Protein AF-A0A8J5SEK3-F1 (afdb_monomer_lite)

InterPro domains:
  IPR001480 Bulb-type lectin domain [PF01453] (6-82)
  IPR001480 Bulb-type lectin domain [PS50927] (1-49)

Structure (mmCIF, N/CA/C/O backbone):
data_AF-A0A8J5SEK3-F1
#
_entry.id   AF-A0A8J5SEK3-F1
#
loop_
_atom_site.group_PDB
_atom_site.id
_atom_site.type_symbol
_atom_site.label_atom_id
_atom_site.label_alt_id
_atom_site.label_comp_id
_atom_site.label_asym_id
_atom_site.label_entity_id
_atom_site.label_seq_id
_atom_site.pdbx_PDB_ins_code
_atom_site.Cartn_x
_atom_site.Cartn_y
_atom_site.Cartn_z
_atom_site.occupancy
_atom_site.B_iso_or_equiv
_atom_site.auth_seq_id
_atom_site.auth_comp_id
_atom_site.auth_asym_id
_atom_site.auth_atom_id
_atom_site.pdbx_PDB_model_num
ATOM 1 N N . MET A 1 1 ? -46.219 -15.542 13.791 1.00 38.94 1 MET A N 1
ATOM 2 C CA . MET A 1 1 ? -44.919 -16.245 13.827 1.00 38.94 1 MET A CA 1
ATOM 3 C C . MET A 1 1 ? -43.850 -15.247 13.409 1.00 38.94 1 MET A C 1
ATOM 5 O O . MET A 1 1 ? -43.937 -14.708 12.313 1.00 38.94 1 MET A O 1
ATOM 9 N N . LYS A 1 2 ? -42.958 -14.884 14.336 1.00 40.50 2 LYS A N 1
ATOM 10 C CA . LYS A 1 2 ? -41.917 -13.858 14.173 1.00 40.50 2 LYS A CA 1
ATOM 11 C C . LYS A 1 2 ? -40.733 -14.510 13.451 1.00 40.50 2 LYS A C 1
ATOM 13 O O . LYS A 1 2 ? -40.220 -15.512 13.932 1.00 40.50 2 LYS A O 1
ATOM 18 N N . GLY A 1 3 ? -40.371 -14.008 12.275 1.00 46.31 3 GLY A N 1
ATOM 19 C CA . GLY A 1 3 ? -39.213 -14.496 11.532 1.00 46.31 3 GLY A CA 1
ATOM 20 C C . GLY A 1 3 ? -37.941 -13.856 12.068 1.00 46.31 3 GLY A C 1
ATOM 21 O O . GLY A 1 3 ? -37.606 -12.745 11.659 1.00 46.31 3 GLY A O 1
ATOM 22 N N . ASP A 1 4 ? -37.241 -14.545 12.962 1.00 54.59 4 ASP A N 1
ATOM 23 C CA . ASP A 1 4 ? -35.883 -14.170 13.347 1.00 54.59 4 ASP A CA 1
ATOM 24 C C . ASP A 1 4 ? -34.955 -14.448 12.159 1.00 54.59 4 ASP A C 1
ATOM 26 O O . ASP A 1 4 ? -34.567 -15.580 11.867 1.00 54.59 4 ASP A O 1
ATOM 30 N N . ARG A 1 5 ? -34.637 -13.391 11.408 1.00 63.94 5 ARG A N 1
ATOM 31 C CA . ARG A 1 5 ? -33.579 -13.429 10.397 1.00 63.94 5 ARG A CA 1
ATOM 32 C C . ARG A 1 5 ? -32.247 -13.594 11.128 1.00 63.94 5 ARG A C 1
ATOM 34 O O . ARG A 1 5 ? -31.804 -12.669 11.805 1.00 63.94 5 ARG A O 1
ATOM 41 N N . TYR A 1 6 ? -31.598 -14.744 10.972 1.00 67.00 6 TYR A N 1
ATOM 42 C CA . TYR A 1 6 ? -30.226 -14.948 11.432 1.00 67.00 6 TYR A CA 1
ATOM 43 C C . TYR A 1 6 ? -29.312 -13.861 10.844 1.00 67.00 6 TYR A C 1
ATOM 45 O O . TYR A 1 6 ? -29.158 -13.754 9.625 1.00 67.00 6 TYR A O 1
ATOM 53 N N . LYS A 1 7 ? -28.709 -13.038 11.709 1.00 80.00 7 LYS A N 1
ATOM 54 C CA . LYS A 1 7 ? -27.647 -12.103 11.321 1.00 80.00 7 LYS A CA 1
ATOM 55 C C . LYS A 1 7 ? -26.404 -12.928 10.976 1.00 80.00 7 LYS A C 1
ATOM 57 O O . LYS A 1 7 ? -25.709 -13.406 11.865 1.00 80.00 7 LYS A O 1
ATOM 62 N N . LYS A 1 8 ? -26.152 -13.141 9.684 1.00 92.50 8 LYS A N 1
ATOM 63 C CA . LYS A 1 8 ? -24.950 -13.827 9.195 1.00 92.50 8 LYS A CA 1
ATOM 64 C C . LYS A 1 8 ? -23.779 -12.843 9.183 1.00 92.50 8 LYS A C 1
ATOM 66 O O . LYS A 1 8 ? -23.819 -11.868 8.437 1.00 92.50 8 LYS A O 1
ATOM 71 N N . LEU A 1 9 ? -22.745 -13.108 9.982 1.00 90.69 9 LEU A N 1
ATOM 72 C CA . LEU A 1 9 ? -21.474 -12.386 9.903 1.00 90.69 9 LEU A CA 1
ATOM 73 C C . LEU A 1 9 ? -20.810 -12.688 8.552 1.00 90.69 9 LEU A C 1
ATOM 75 O O . LEU A 1 9 ? -20.626 -13.854 8.202 1.00 90.69 9 LEU A O 1
ATOM 79 N N . ILE A 1 10 ? -20.491 -11.645 7.785 1.00 93.44 10 ILE A N 1
ATOM 80 C CA . ILE A 1 10 ? -19.865 -11.765 6.456 1.00 93.44 10 ILE A CA 1
ATOM 81 C C . ILE A 1 10 ? -18.406 -11.302 6.439 1.00 93.44 10 ILE A C 1
ATOM 83 O O . ILE A 1 10 ? -17.643 -11.753 5.592 1.00 93.44 10 ILE A O 1
ATOM 87 N N . TRP A 1 11 ? -18.025 -10.425 7.368 1.00 93.50 11 TRP A N 1
ATOM 88 C CA . TRP A 1 11 ? -16.668 -9.918 7.540 1.00 93.50 11 TRP A CA 1
ATOM 89 C C . TRP A 1 11 ? -16.524 -9.289 8.931 1.00 93.50 11 TRP A C 1
ATOM 91 O O . TRP A 1 11 ? -17.483 -8.710 9.446 1.00 93.50 11 TRP A O 1
ATOM 101 N N . SER A 1 12 ? -15.330 -9.386 9.510 1.00 90.94 12 SER A N 1
ATOM 102 C CA . SER A 1 12 ? -14.908 -8.673 10.718 1.00 90.94 12 SER A CA 1
ATOM 103 C C . SER A 1 12 ? -13.408 -8.392 10.639 1.00 90.94 12 SER A C 1
ATOM 105 O O . SER A 1 12 ? -12.659 -9.194 10.077 1.00 90.94 12 SER A O 1
ATOM 107 N N . SER A 1 13 ? -12.958 -7.290 11.233 1.00 89.38 13 SER A N 1
ATOM 108 C CA . SER A 1 13 ? -11.536 -7.047 11.475 1.00 89.38 13 SER A CA 1
ATOM 109 C C . SER A 1 13 ? -11.017 -7.985 12.562 1.00 89.38 13 SER A C 1
ATOM 111 O O . SER A 1 13 ? -11.736 -8.288 13.515 1.00 89.38 13 SER A O 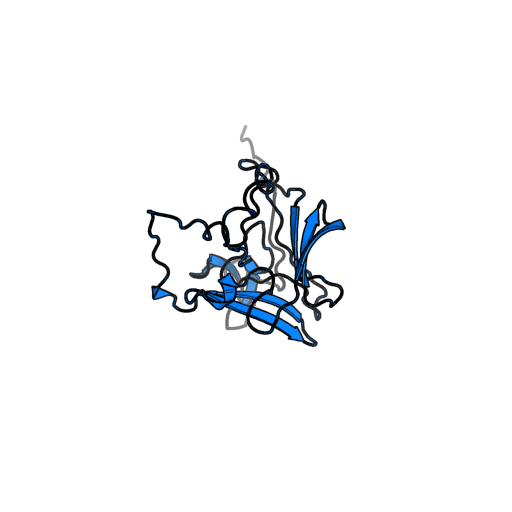1
ATOM 113 N N . ASN A 1 14 ? -9.762 -8.415 12.449 1.00 86.00 14 ASN A N 1
ATOM 114 C CA . ASN A 1 14 ? -9.081 -9.084 13.550 1.00 86.00 14 ASN A CA 1
ATOM 115 C C . ASN A 1 14 ? -8.332 -8.030 14.370 1.00 86.00 14 ASN A C 1
ATOM 117 O O . ASN A 1 14 ? -7.372 -7.437 13.876 1.00 86.00 14 ASN A O 1
ATOM 121 N N . SER A 1 15 ? -8.799 -7.761 15.587 1.00 81.94 15 SER A N 1
ATOM 122 C CA . SER A 1 15 ? -8.137 -6.818 16.485 1.00 81.94 15 SER A CA 1
ATOM 123 C C . SER A 1 15 ? -6.848 -7.435 17.014 1.00 81.94 15 SER A C 1
ATOM 125 O O . SER A 1 15 ? -6.831 -8.560 17.505 1.00 81.94 15 SER A O 1
ATOM 127 N N . THR A 1 16 ? -5.759 -6.676 16.965 1.00 80.56 16 THR A N 1
ATOM 128 C CA . THR A 1 16 ? -4.452 -7.130 17.470 1.00 80.56 16 THR A CA 1
ATOM 129 C C . THR A 1 16 ? -4.397 -7.268 18.994 1.00 80.56 16 THR A C 1
ATOM 131 O O . THR A 1 16 ? -3.451 -7.853 19.521 1.00 80.56 16 THR A O 1
ATOM 134 N N . ARG A 1 17 ? -5.383 -6.718 19.718 1.00 77.06 17 ARG A N 1
ATOM 135 C CA . ARG A 1 17 ? -5.433 -6.665 21.186 1.00 77.06 17 ARG A CA 1
ATOM 136 C C . ARG A 1 17 ? -6.876 -6.750 21.703 1.00 77.06 17 ARG A C 1
ATOM 138 O O . ARG A 1 17 ? -7.795 -6.400 20.956 1.00 77.06 17 ARG A O 1
ATOM 145 N N . PRO A 1 18 ? -7.081 -7.176 22.965 1.00 76.75 18 PRO A N 1
ATOM 146 C CA . PRO A 1 18 ? -8.378 -7.099 23.628 1.00 76.75 18 PRO A CA 1
ATOM 147 C C . PRO A 1 18 ? -8.886 -5.657 23.690 1.00 76.75 18 PRO A C 1
ATOM 149 O O . PRO A 1 18 ? -8.114 -4.721 23.890 1.00 76.75 18 PRO A O 1
ATOM 152 N N . CYS A 1 19 ? -10.191 -5.494 23.528 1.00 75.94 19 CYS A N 1
ATOM 153 C CA . CYS A 1 19 ? -10.867 -4.208 23.502 1.00 75.94 19 CYS A CA 1
ATOM 154 C C . CYS A 1 19 ? -12.137 -4.324 24.337 1.00 75.94 19 CYS A C 1
ATOM 156 O O . CYS A 1 19 ? -12.813 -5.348 24.254 1.00 75.94 19 CYS A O 1
ATOM 158 N N . ASP A 1 20 ? -12.439 -3.310 25.142 1.00 77.75 20 ASP A N 1
ATOM 159 C CA . ASP A 1 20 ? -13.763 -3.201 25.746 1.00 77.75 20 ASP A CA 1
ATOM 160 C C . ASP A 1 20 ? -14.756 -2.758 24.663 1.00 77.75 20 ASP A C 1
ATOM 162 O O . ASP A 1 20 ? -14.549 -1.723 24.022 1.00 77.75 20 ASP A O 1
ATOM 166 N N . ASP A 1 21 ? -15.810 -3.546 24.447 1.00 74.56 21 ASP A N 1
ATOM 167 C CA . ASP A 1 21 ? -16.833 -3.274 23.434 1.00 74.56 21 ASP A CA 1
ATOM 168 C C . ASP A 1 21 ? -17.483 -1.894 23.642 1.00 74.56 21 ASP A C 1
ATOM 170 O O . ASP A 1 21 ? -17.810 -1.218 22.665 1.00 74.56 21 ASP A O 1
ATOM 174 N N . GLU A 1 22 ? -17.629 -1.438 24.894 1.00 78.81 22 GLU A N 1
ATOM 175 C CA . GLU A 1 22 ? -18.212 -0.123 25.203 1.00 78.81 22 GLU A CA 1
ATOM 176 C C . GLU A 1 22 ? -17.244 1.042 24.939 1.00 78.81 22 GLU A C 1
ATOM 178 O O . GLU A 1 22 ? -17.676 2.187 24.788 1.00 78.81 22 GLU A O 1
ATOM 183 N N . ALA A 1 23 ? -15.942 0.760 24.835 1.00 80.00 23 ALA A N 1
ATOM 184 C CA . ALA A 1 23 ? -14.890 1.750 24.603 1.00 80.00 23 ALA A CA 1
ATOM 185 C C . ALA A 1 23 ? -14.224 1.625 23.217 1.00 80.00 23 ALA A C 1
ATOM 187 O O . ALA A 1 23 ? -13.225 2.298 22.936 1.00 80.00 23 ALA A O 1
ATOM 188 N N . ALA A 1 24 ? -14.767 0.776 22.340 1.00 87.19 24 ALA A N 1
ATOM 189 C CA . ALA A 1 24 ? -14.318 0.616 20.965 1.00 87.19 24 ALA A CA 1
ATOM 190 C C . ALA A 1 24 ? -14.915 1.706 20.062 1.00 87.19 24 ALA A C 1
ATOM 192 O O . ALA A 1 24 ? -16.128 1.917 20.024 1.00 87.19 24 ALA A O 1
ATOM 193 N N . ALA A 1 25 ? -14.074 2.372 19.270 1.00 90.50 25 ALA A N 1
ATOM 194 C CA . ALA A 1 25 ? -14.518 3.387 18.318 1.00 90.50 25 ALA A CA 1
ATOM 195 C C . ALA A 1 25 ? -13.895 3.176 16.935 1.00 90.50 25 ALA A C 1
ATOM 197 O O . ALA A 1 25 ? -12.673 3.195 16.777 1.00 90.50 25 ALA A O 1
ATOM 198 N N . ALA A 1 26 ? -14.744 3.035 15.915 1.00 92.69 26 ALA A N 1
ATOM 199 C CA . ALA A 1 26 ? -14.330 3.102 14.518 1.00 92.69 26 ALA A CA 1
ATOM 200 C C . ALA A 1 26 ? -14.282 4.570 14.072 1.00 92.69 26 ALA A C 1
ATOM 202 O O . ALA A 1 26 ? -15.287 5.279 14.137 1.00 92.69 26 ALA A O 1
ATOM 203 N N . VAL A 1 27 ? -13.114 5.033 13.628 1.00 94.69 27 VAL A N 1
ATOM 204 C CA . VAL A 1 27 ? -12.869 6.436 13.276 1.00 94.69 27 VAL A CA 1
ATOM 205 C C . VAL A 1 27 ? -12.264 6.509 11.881 1.00 94.69 27 VAL A C 1
ATOM 207 O O . VAL A 1 27 ? -11.208 5.932 11.632 1.00 94.69 27 VAL A O 1
ATOM 210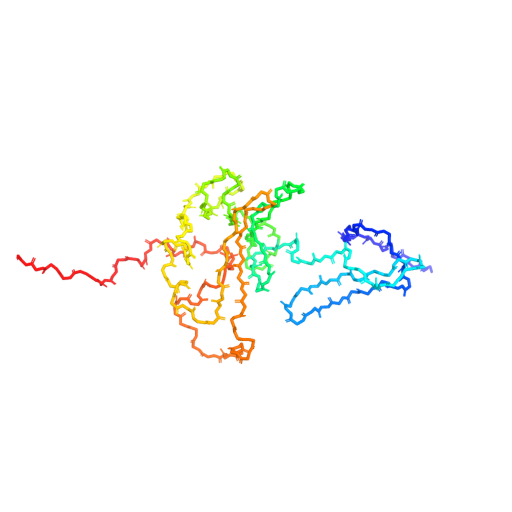 N N . LEU A 1 28 ? -12.912 7.241 10.974 1.00 95.75 28 LEU A N 1
ATOM 211 C CA . LEU A 1 28 ? -12.328 7.603 9.684 1.00 95.75 28 LEU A CA 1
ATOM 212 C C . LEU A 1 28 ? -11.490 8.873 9.862 1.00 95.75 28 LEU A C 1
ATOM 214 O O . LEU A 1 28 ? -12.027 9.922 10.213 1.00 95.75 28 LEU A O 1
ATOM 218 N N . LEU A 1 29 ? -10.179 8.767 9.660 1.00 93.38 29 LEU A N 1
ATOM 219 C CA . LEU A 1 29 ? -9.255 9.897 9.756 1.00 93.38 29 LEU A CA 1
ATOM 220 C C . LEU A 1 29 ? -9.302 10.758 8.487 1.00 93.38 29 LEU A C 1
ATOM 222 O O . LEU A 1 29 ? -9.685 10.283 7.420 1.00 93.38 29 LEU A O 1
ATOM 226 N N . GLU A 1 30 ? -8.831 12.003 8.580 1.00 88.69 30 GLU A N 1
ATOM 227 C CA . GLU A 1 30 ? -8.726 12.919 7.428 1.00 88.69 30 GLU A CA 1
ATOM 228 C C . GLU A 1 30 ? -7.817 12.382 6.311 1.00 88.69 30 GLU A C 1
ATOM 230 O O . GLU A 1 30 ? -8.006 12.711 5.145 1.00 88.69 30 GLU A O 1
ATOM 235 N N . SER A 1 31 ? -6.874 11.493 6.640 1.00 85.94 31 SER A N 1
ATOM 236 C CA . SER A 1 31 ? -6.052 10.781 5.653 1.00 85.94 31 SER A CA 1
ATOM 237 C C . SER A 1 31 ? -6.829 9.747 4.826 1.00 85.94 31 SER A C 1
ATOM 239 O O . SER A 1 31 ? -6.284 9.185 3.880 1.00 85.94 31 SER A O 1
ATOM 241 N N . GLY A 1 32 ? -8.077 9.447 5.196 1.00 89.62 32 GLY A N 1
ATOM 242 C CA . GLY A 1 32 ? -8.866 8.347 4.644 1.00 89.62 32 GLY A CA 1
ATOM 243 C C . GLY A 1 32 ? -8.601 6.996 5.315 1.00 89.62 32 GLY A C 1
ATOM 244 O O . GLY A 1 32 ? -9.239 6.010 4.953 1.00 89.62 32 GLY A O 1
ATOM 245 N N . ASN A 1 33 ? -7.700 6.927 6.303 1.00 94.06 33 ASN A N 1
ATOM 246 C CA . ASN A 1 33 ? -7.474 5.703 7.067 1.00 94.06 33 ASN A CA 1
ATOM 247 C C . ASN A 1 33 ? -8.622 5.480 8.063 1.00 94.06 33 ASN A C 1
ATOM 249 O O . ASN A 1 33 ? -8.822 6.274 8.984 1.00 94.06 33 ASN A O 1
ATOM 253 N N . LEU A 1 34 ? -9.368 4.391 7.894 1.00 95.38 34 LEU A N 1
ATOM 254 C CA . LEU A 1 34 ? -10.317 3.904 8.889 1.00 95.38 34 LEU A CA 1
ATOM 255 C C . LEU A 1 34 ? -9.559 3.125 9.967 1.00 95.38 34 LEU A C 1
ATOM 257 O O . LEU A 1 34 ? -8.959 2.092 9.676 1.00 95.38 34 LEU A O 1
ATOM 261 N N . VAL A 1 35 ? -9.613 3.600 11.209 1.00 94.69 35 VAL A N 1
ATOM 262 C CA . VAL A 1 35 ? -8.950 2.977 12.359 1.00 94.69 35 VAL A CA 1
ATOM 263 C C . VAL A 1 35 ? -9.969 2.498 13.382 1.00 94.69 35 VAL A C 1
ATOM 265 O O . VAL A 1 35 ? -10.974 3.163 13.632 1.00 94.69 35 VAL A O 1
ATOM 268 N N . LEU A 1 36 ? -9.690 1.361 14.014 1.00 93.25 36 LEU A N 1
ATOM 269 C CA . LEU A 1 36 ? -10.398 0.908 15.204 1.00 93.25 36 LEU A CA 1
ATOM 270 C C . LEU A 1 36 ? -9.555 1.268 16.427 1.00 93.25 36 LEU A C 1
ATOM 272 O O . LEU A 1 36 ? -8.489 0.689 16.665 1.00 93.25 36 LEU A O 1
ATOM 276 N N . ARG A 1 37 ? -10.018 2.260 17.187 1.00 90.94 37 ARG A N 1
ATOM 277 C CA . ARG A 1 37 ? -9.416 2.660 18.458 1.00 90.94 37 ARG A CA 1
ATOM 278 C C . ARG A 1 37 ? -10.038 1.851 19.580 1.00 90.94 37 ARG A C 1
ATOM 280 O O . ARG A 1 37 ? -11.258 1.754 19.669 1.00 90.94 37 ARG A O 1
ATOM 287 N N . CYS A 1 38 ? -9.176 1.318 20.429 1.00 85.44 38 CYS A N 1
ATOM 288 C CA . CYS A 1 38 ? -9.548 0.484 21.551 1.00 85.44 38 CYS A CA 1
ATOM 289 C C . CYS A 1 38 ? -8.940 1.016 22.832 1.00 85.44 38 CYS A C 1
ATOM 291 O O . CYS A 1 38 ? -7.748 1.326 22.884 1.00 85.44 38 CYS A O 1
ATOM 293 N N . GLN A 1 39 ? -9.763 1.107 23.868 1.00 81.12 39 GLN A N 1
ATOM 294 C CA . GLN A 1 39 ? -9.291 1.347 25.218 1.00 81.12 39 GLN A CA 1
ATOM 295 C C . GLN A 1 39 ? -9.178 0.004 25.939 1.00 81.12 39 GLN A C 1
ATOM 297 O O . GLN A 1 39 ? -10.133 -0.770 25.983 1.00 81.12 39 GLN A O 1
ATOM 302 N N . GLU A 1 40 ? -7.991 -0.295 26.463 1.00 69.75 40 GLU A N 1
ATOM 303 C CA . GLU A 1 40 ? -7.821 -1.465 27.323 1.00 69.75 40 GLU A CA 1
ATOM 304 C C . GLU A 1 40 ? -8.409 -1.176 28.707 1.00 69.75 40 GLU A C 1
ATOM 306 O O . GLU A 1 40 ? -8.279 -0.067 29.234 1.00 69.75 40 GLU A O 1
ATOM 311 N N . VAL A 1 41 ? -9.031 -2.189 29.314 1.00 66.50 41 VAL A N 1
ATOM 312 C CA . VAL A 1 41 ? -9.607 -2.091 30.660 1.00 66.50 41 VAL A CA 1
ATOM 313 C C . VAL A 1 41 ? -8.518 -1.669 31.652 1.00 66.50 41 VAL A C 1
ATOM 315 O O . VAL A 1 41 ? -7.535 -2.378 31.854 1.00 66.50 41 VAL A O 1
ATOM 318 N N . GLY A 1 42 ? -8.692 -0.501 32.276 1.00 65.44 42 GLY A N 1
ATOM 319 C CA . GLY A 1 42 ? -7.749 0.041 33.260 1.00 65.44 42 GLY A CA 1
ATOM 320 C C . GLY A 1 42 ? -6.527 0.767 32.680 1.00 65.44 42 GLY A C 1
ATOM 321 O O . GLY A 1 42 ? -5.632 1.114 33.448 1.00 65.44 42 GLY A O 1
ATOM 322 N N . SER A 1 43 ? -6.485 1.030 31.367 1.00 65.06 43 SER A N 1
ATOM 323 C CA . SER A 1 43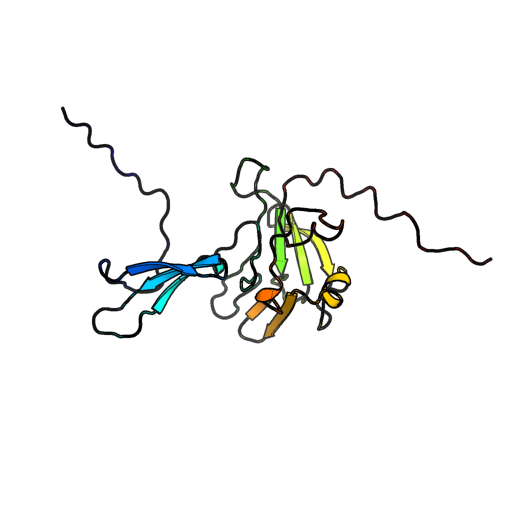 ? -5.394 1.763 30.712 1.00 65.06 43 SER A CA 1
ATOM 324 C C . SER A 1 43 ? -5.890 2.980 29.918 1.00 65.06 43 SER A C 1
ATOM 326 O O . SER A 1 43 ? -6.969 2.983 29.323 1.00 65.06 43 SER A O 1
ATOM 328 N N . SER A 1 44 ? -5.069 4.029 29.902 1.00 66.69 44 SER A N 1
ATOM 329 C CA . SER A 1 44 ? -5.227 5.250 29.102 1.00 66.69 44 SER A CA 1
ATOM 330 C C . SER A 1 44 ? -3.843 5.597 28.550 1.00 66.69 44 SER A C 1
ATOM 332 O O . SER A 1 44 ? -2.902 5.621 29.347 1.00 66.69 44 SER A O 1
ATOM 334 N N . PRO A 1 45 ? -3.653 5.890 27.248 1.00 74.56 45 PRO A N 1
ATOM 335 C CA . PRO A 1 45 ? -4.638 6.259 26.220 1.00 74.56 45 PRO A CA 1
ATOM 336 C C . PRO A 1 45 ? -5.144 5.097 25.340 1.00 74.56 45 PRO A C 1
ATOM 338 O O . PRO A 1 45 ? -4.580 4.007 25.337 1.00 74.56 45 PRO A O 1
ATOM 341 N N . ALA A 1 46 ? -6.194 5.359 24.550 1.00 77.94 46 ALA A N 1
ATOM 342 C CA . ALA A 1 46 ? -6.691 4.432 23.532 1.00 77.94 46 ALA A CA 1
ATOM 343 C C . ALA A 1 46 ? -5.626 4.135 22.458 1.00 77.94 46 ALA A C 1
ATOM 345 O O . ALA A 1 46 ? -4.911 5.032 22.007 1.00 77.94 46 ALA A O 1
ATOM 346 N N . VAL A 1 47 ? -5.560 2.879 22.019 1.00 86.69 47 VAL A N 1
ATOM 347 C CA . VAL A 1 47 ? -4.574 2.358 21.062 1.00 86.69 47 VAL A CA 1
ATOM 348 C C . VAL A 1 47 ? -5.278 1.947 19.768 1.00 86.69 47 VAL A C 1
ATOM 350 O O . VAL A 1 47 ? -6.418 1.483 19.787 1.00 86.69 47 VAL A O 1
ATOM 353 N N . ILE A 1 48 ? -4.616 2.117 18.623 1.00 90.31 48 ILE A N 1
ATOM 354 C CA . ILE A 1 48 ? -5.108 1.595 17.341 1.00 90.31 48 ILE A CA 1
ATOM 355 C C . ILE A 1 48 ? -4.886 0.081 17.334 1.00 90.31 48 ILE A C 1
ATOM 357 O O . ILE A 1 48 ? -3.748 -0.377 17.387 1.00 90.31 48 ILE A O 1
ATOM 361 N N . CYS A 1 49 ? -5.968 -0.693 17.290 1.00 90.50 49 CYS A N 1
ATOM 362 C CA . CYS A 1 49 ? -5.903 -2.159 17.289 1.00 90.50 49 CYS A CA 1
ATOM 363 C C . CYS A 1 49 ? -6.101 -2.774 15.894 1.00 90.50 49 CYS A C 1
ATOM 365 O O . CYS A 1 49 ? -5.791 -3.951 15.700 1.00 90.50 49 CYS A O 1
ATOM 367 N N . TRP A 1 50 ? -6.608 -1.983 14.946 1.00 93.12 50 TRP A N 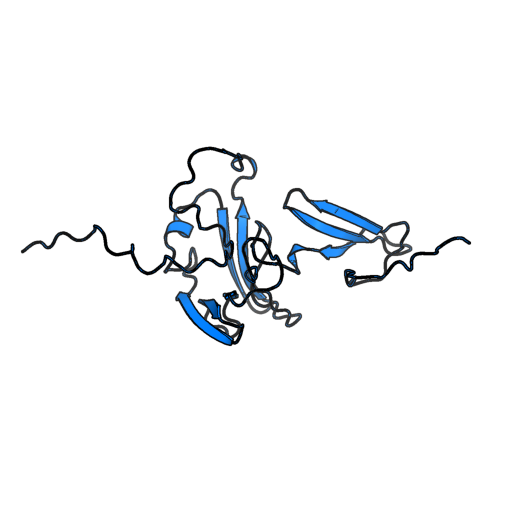1
ATOM 368 C CA . TRP A 1 50 ? -6.775 -2.324 13.537 1.00 93.12 50 TRP A CA 1
ATOM 369 C C . TRP A 1 50 ? -6.818 -1.040 12.701 1.00 93.12 50 TRP A C 1
ATOM 371 O O . TRP A 1 50 ? -7.344 -0.021 13.163 1.00 93.12 50 TRP A O 1
ATOM 381 N N . GLN A 1 51 ? -6.307 -1.081 11.471 1.00 94.31 51 GLN A N 1
ATOM 382 C CA . GLN A 1 51 ? -6.406 0.031 10.528 1.00 94.31 51 GLN A CA 1
ATOM 383 C C . GLN A 1 51 ? -6.523 -0.442 9.078 1.00 94.31 51 GLN A C 1
ATOM 385 O O . GLN A 1 51 ? -5.948 -1.450 8.677 1.00 94.31 51 GLN A O 1
ATOM 390 N N . SER A 1 52 ? -7.252 0.322 8.268 1.00 94.12 52 SER A N 1
ATOM 391 C CA . SER A 1 52 ? -7.501 -0.002 6.860 1.00 94.12 52 SER A CA 1
ATOM 392 C C . SER A 1 52 ? -6.267 0.109 5.970 1.00 94.12 52 SER A C 1
ATOM 394 O O . SER A 1 52 ? -6.178 -0.597 4.970 1.00 94.12 52 SER A O 1
ATOM 396 N N . PHE A 1 53 ? -5.310 0.969 6.326 1.00 93.19 53 PHE A N 1
ATOM 397 C CA . PHE A 1 53 ? -4.074 1.125 5.558 1.00 93.19 53 PHE A CA 1
ATOM 398 C C . PHE A 1 53 ? -3.189 -0.121 5.614 1.00 93.19 53 PHE A C 1
ATOM 400 O O . PHE A 1 53 ? -2.392 -0.308 4.702 1.00 93.19 53 PHE A O 1
ATOM 407 N N . ASP A 1 54 ? -3.401 -1.007 6.594 1.00 92.44 54 ASP A N 1
ATOM 408 C CA . ASP A 1 54 ? -2.728 -2.305 6.635 1.00 92.44 54 ASP A CA 1
ATOM 409 C C . ASP A 1 54 ? -3.384 -3.354 5.710 1.00 92.44 54 ASP A C 1
ATOM 411 O O . ASP A 1 54 ? -2.924 -4.486 5.568 1.00 92.44 54 ASP A O 1
ATOM 415 N N . HIS A 1 55 ? -4.482 -2.989 5.046 1.00 92.75 55 HIS A N 1
ATOM 416 C CA . HIS A 1 55 ? -5.246 -3.866 4.165 1.00 92.75 55 HIS A CA 1
ATOM 417 C C . HIS A 1 55 ? -5.636 -3.144 2.867 1.00 92.75 55 HIS A C 1
ATOM 419 O O . HIS A 1 55 ? -6.829 -2.959 2.588 1.00 92.75 55 HIS A O 1
ATOM 425 N N . PRO A 1 56 ? -4.652 -2.715 2.055 1.00 91.12 56 PRO A N 1
ATOM 426 C CA . PRO A 1 56 ? -4.937 -2.000 0.822 1.00 91.12 56 PRO A CA 1
ATOM 427 C C . PRO A 1 56 ? -5.682 -2.886 -0.187 1.00 91.12 56 PRO A C 1
ATOM 429 O O . PRO A 1 56 ? -5.538 -4.110 -0.217 1.00 91.12 56 PRO A O 1
ATOM 432 N N . THR A 1 57 ? -6.482 -2.244 -1.041 1.00 90.62 57 THR A N 1
ATOM 433 C CA . THR A 1 57 ? -7.227 -2.906 -2.123 1.00 90.62 57 THR A CA 1
ATOM 434 C C . THR A 1 57 ? -6.577 -2.609 -3.472 1.00 90.62 57 THR A C 1
ATOM 436 O O . THR A 1 57 ? -5.483 -3.093 -3.735 1.00 90.62 57 THR A O 1
ATOM 439 N N . ASP A 1 58 ? -7.205 -1.808 -4.331 1.00 88.25 58 ASP A N 1
ATOM 440 C CA . ASP A 1 58 ? -6.730 -1.509 -5.688 1.00 88.25 58 ASP A CA 1
ATOM 441 C C . ASP A 1 58 ? -6.070 -0.134 -5.828 1.00 88.25 58 ASP A C 1
ATOM 443 O O . ASP A 1 58 ? -5.672 0.248 -6.931 1.00 88.25 58 ASP A O 1
ATOM 447 N N . THR A 1 59 ? -6.005 0.605 -4.720 1.00 86.25 59 THR A N 1
ATOM 448 C CA . THR A 1 59 ? -5.600 2.007 -4.662 1.00 86.25 59 THR A CA 1
ATOM 449 C C . THR A 1 59 ? -4.698 2.229 -3.451 1.00 86.25 59 THR A C 1
ATOM 451 O O . THR A 1 59 ? -5.063 1.860 -2.335 1.00 86.25 59 THR A O 1
ATOM 454 N N . LEU A 1 60 ? -3.542 2.861 -3.663 1.00 89.06 60 LEU A N 1
ATOM 455 C CA . LEU A 1 60 ? -2.697 3.376 -2.583 1.00 89.06 60 LEU A CA 1
ATOM 456 C C . LEU A 1 60 ? -3.116 4.813 -2.265 1.00 89.06 60 LEU A C 1
ATOM 458 O O . LEU A 1 60 ? -3.098 5.669 -3.150 1.00 89.06 60 LEU A O 1
ATOM 462 N N . LEU A 1 61 ? -3.498 5.074 -1.018 1.00 89.69 61 LEU A N 1
ATOM 463 C CA . LEU A 1 61 ? -3.813 6.418 -0.531 1.00 89.69 61 LEU A CA 1
ATOM 464 C C . LEU A 1 61 ? -2.576 7.079 0.099 1.00 89.69 61 LEU A C 1
ATOM 466 O O . LEU A 1 61 ? -1.679 6.359 0.549 1.00 89.69 61 LEU A O 1
ATOM 470 N N . PRO A 1 62 ? -2.525 8.425 0.175 1.00 88.75 62 PRO A N 1
ATOM 471 C CA . PRO A 1 62 ? -1.449 9.112 0.875 1.00 88.75 62 PRO A CA 1
ATOM 472 C C . PRO A 1 62 ? -1.335 8.641 2.333 1.00 88.75 62 PRO A C 1
ATOM 474 O O . PRO A 1 62 ? -2.319 8.630 3.070 1.00 88.75 62 PRO A O 1
ATOM 477 N N . GLY A 1 63 ? -0.132 8.267 2.757 1.00 88.25 63 GLY A N 1
ATOM 478 C CA . GLY A 1 63 ? 0.155 7.685 4.069 1.00 88.25 63 GLY A CA 1
ATOM 479 C C . GLY A 1 63 ? -0.034 6.171 4.162 1.00 88.25 63 GLY A C 1
ATOM 480 O O . GLY A 1 63 ? 0.366 5.588 5.165 1.00 88.25 63 GLY A O 1
ATOM 481 N N . GLY A 1 64 ? -0.611 5.534 3.141 1.00 91.56 64 GLY A N 1
ATOM 482 C CA . GLY A 1 64 ? -0.588 4.083 2.990 1.00 91.56 64 GLY A CA 1
ATOM 483 C C . GLY A 1 64 ? 0.759 3.603 2.453 1.00 91.56 64 GLY A C 1
ATOM 484 O O . GLY A 1 64 ? 1.576 4.395 1.971 1.00 91.56 64 GLY A O 1
ATOM 485 N N . TRP A 1 65 ? 0.974 2.292 2.488 1.00 93.00 65 TRP A N 1
ATOM 486 C CA . TRP A 1 65 ? 2.214 1.679 2.025 1.00 93.00 65 TRP A CA 1
ATOM 487 C C . TRP A 1 65 ? 1.954 0.376 1.258 1.00 93.00 65 TRP A C 1
ATOM 489 O O . TRP A 1 65 ? 0.864 -0.189 1.288 1.00 93.00 65 TRP A O 1
ATOM 499 N N . VAL A 1 66 ? 2.957 -0.067 0.503 1.00 93.31 66 VAL A N 1
ATOM 500 C CA . VAL A 1 66 ? 3.031 -1.405 -0.099 1.00 93.31 66 VAL A CA 1
ATOM 501 C C . VAL A 1 66 ? 4.461 -1.916 -0.016 1.00 93.31 66 VAL A C 1
ATOM 503 O O . VAL A 1 66 ? 5.400 -1.129 -0.090 1.00 93.31 66 VAL A O 1
ATOM 506 N N . GLY A 1 67 ? 4.641 -3.228 0.087 1.00 93.31 67 GLY A N 1
ATOM 507 C CA . GLY A 1 67 ? 5.951 -3.852 0.254 1.00 93.31 67 GLY A CA 1
ATOM 508 C C . GLY A 1 67 ? 5.968 -4.851 1.402 1.00 93.31 67 GLY A C 1
ATOM 509 O O . GLY A 1 67 ? 4.940 -5.441 1.722 1.00 93.31 67 GLY A O 1
ATOM 510 N N . LEU A 1 68 ? 7.137 -5.068 1.993 1.00 93.31 68 LEU A N 1
ATOM 511 C CA . LEU A 1 68 ? 7.390 -6.071 3.020 1.00 93.31 68 LEU A CA 1
ATOM 512 C C . LEU A 1 68 ? 7.658 -5.415 4.374 1.00 93.31 68 LEU A C 1
ATOM 514 O O . LEU A 1 68 ? 8.640 -4.693 4.530 1.00 93.31 68 LEU A O 1
ATOM 518 N N . ASN A 1 69 ? 6.863 -5.765 5.379 1.00 92.44 69 ASN A N 1
ATOM 519 C CA . ASN A 1 69 ? 7.255 -5.602 6.771 1.00 92.44 69 ASN A CA 1
ATOM 520 C C . ASN A 1 69 ? 8.154 -6.788 7.157 1.00 92.44 69 ASN A C 1
ATOM 522 O O . ASN A 1 69 ? 7.688 -7.921 7.291 1.00 92.44 69 ASN A O 1
ATOM 526 N N . LYS A 1 70 ? 9.458 -6.551 7.322 1.00 92.44 70 LYS A N 1
ATOM 527 C CA . LYS A 1 70 ? 10.447 -7.606 7.605 1.00 92.44 70 LYS A CA 1
ATOM 528 C C . LYS A 1 70 ? 10.347 -8.124 9.040 1.00 92.44 70 LYS A C 1
ATOM 530 O O . LYS A 1 70 ? 10.749 -9.255 9.301 1.00 92.44 70 LYS A O 1
ATOM 535 N N . ARG A 1 71 ? 9.768 -7.342 9.960 1.00 92.38 71 ARG A N 1
ATOM 536 C CA . ARG A 1 71 ? 9.514 -7.771 11.344 1.00 92.38 71 ARG A CA 1
ATOM 537 C C . ARG A 1 71 ? 8.370 -8.774 11.457 1.00 92.38 71 ARG A C 1
ATOM 539 O O . ARG A 1 71 ? 8.493 -9.739 12.207 1.00 92.38 71 ARG A O 1
ATOM 546 N N . THR A 1 72 ? 7.247 -8.520 10.789 1.00 90.94 72 THR A N 1
ATOM 547 C CA . THR A 1 72 ? 6.052 -9.381 10.868 1.00 90.94 72 THR A CA 1
ATOM 548 C C . THR A 1 72 ? 6.008 -10.428 9.758 1.00 90.94 72 THR A C 1
ATOM 550 O O . THR A 1 72 ? 5.274 -11.406 9.872 1.00 90.94 72 THR A O 1
ATOM 553 N N . GLY A 1 73 ? 6.783 -10.232 8.686 1.00 91.12 73 GLY A N 1
ATOM 554 C CA . GLY A 1 73 ? 6.683 -11.004 7.447 1.00 91.12 73 GLY A CA 1
ATOM 555 C C . GLY A 1 73 ? 5.445 -10.649 6.619 1.00 91.12 73 GLY A C 1
ATOM 556 O O . GLY A 1 73 ? 5.187 -11.290 5.600 1.00 91.12 73 GLY A O 1
ATOM 557 N N . GLU A 1 74 ? 4.662 -9.654 7.048 1.00 91.06 74 GLU A N 1
ATOM 558 C CA . GLU A 1 74 ? 3.479 -9.215 6.326 1.00 91.06 74 GLU A CA 1
ATOM 559 C C . GLU A 1 74 ? 3.878 -8.483 5.056 1.00 91.06 74 GLU A C 1
ATOM 561 O O . GLU A 1 74 ? 4.780 -7.645 5.041 1.00 91.06 74 GLU A O 1
ATOM 566 N N . TYR A 1 75 ? 3.177 -8.806 3.979 1.00 91.94 75 TYR A N 1
ATOM 567 C CA . TYR A 1 75 ? 3.499 -8.290 2.674 1.00 91.94 75 TYR A CA 1
ATOM 568 C C . TYR A 1 75 ? 2.260 -7.717 1.987 1.00 91.94 75 TYR A C 1
ATOM 570 O O . TYR A 1 75 ? 1.267 -8.416 1.762 1.00 91.94 75 TYR A O 1
ATOM 578 N N . GLN A 1 76 ? 2.344 -6.446 1.609 1.00 93.12 76 GLN A N 1
ATOM 579 C CA . GLN A 1 76 ? 1.255 -5.672 1.036 1.00 93.12 76 GLN A CA 1
ATOM 580 C C . GLN A 1 76 ? 1.464 -5.396 -0.448 1.00 93.12 76 GLN A C 1
ATOM 582 O O . GLN A 1 76 ? 2.550 -5.048 -0.915 1.00 93.12 76 GLN A O 1
ATOM 587 N N . ALA A 1 77 ? 0.374 -5.530 -1.194 1.00 92.62 77 ALA A N 1
ATOM 588 C CA . ALA A 1 77 ? 0.305 -5.293 -2.624 1.00 92.62 77 ALA A CA 1
ATOM 589 C C . ALA A 1 77 ? -1.048 -4.675 -2.960 1.00 92.62 77 ALA A C 1
ATOM 591 O O . ALA A 1 77 ? -2.057 -5.041 -2.350 1.00 92.62 77 ALA A O 1
ATOM 592 N N . LEU A 1 78 ? -1.079 -3.817 -3.977 1.00 94.31 78 LEU A N 1
ATOM 593 C CA . LEU A 1 78 ? -2.341 -3.405 -4.575 1.00 94.31 78 LEU A CA 1
ATOM 594 C C . LEU A 1 78 ? -2.821 -4.498 -5.517 1.00 94.31 78 LEU A C 1
ATOM 596 O O . LEU A 1 78 ? -2.030 -5.070 -6.268 1.00 94.31 78 LEU A O 1
ATOM 600 N N . ARG A 1 79 ? -4.121 -4.766 -5.508 1.00 91.81 79 ARG A N 1
ATOM 601 C CA . ARG A 1 79 ? -4.762 -5.748 -6.376 1.00 91.81 79 ARG A CA 1
ATOM 602 C C . ARG A 1 79 ? -5.910 -5.106 -7.118 1.00 91.81 79 ARG A C 1
ATOM 604 O O . ARG A 1 79 ? -6.781 -4.492 -6.516 1.00 91.81 79 ARG A O 1
ATOM 611 N N . SER A 1 80 ? -5.918 -5.285 -8.431 1.00 89.62 80 SER A N 1
ATOM 612 C CA . SER A 1 80 ? -6.996 -4.816 -9.294 1.00 89.62 80 SER A CA 1
ATOM 613 C C . SER A 1 80 ? -8.360 -5.312 -8.841 1.00 89.62 80 SER A C 1
ATOM 615 O O . SER A 1 80 ? -8.500 -6.398 -8.280 1.00 89.62 80 SER A O 1
ATOM 617 N N . ARG A 1 81 ? -9.386 -4.538 -9.185 1.00 90.00 81 ARG A N 1
ATOM 618 C CA . ARG A 1 81 ? -10.754 -5.051 -9.246 1.00 90.00 81 ARG A CA 1
ATOM 619 C C . ARG A 1 81 ? -10.893 -6.018 -10.415 1.00 90.00 81 ARG A C 1
ATOM 621 O O . ARG A 1 81 ? -10.263 -5.833 -11.458 1.00 90.00 81 ARG A O 1
ATOM 628 N N . ARG A 1 82 ? -11.763 -7.018 -10.286 1.00 88.31 82 ARG A N 1
ATOM 629 C CA . ARG A 1 82 ? -12.047 -7.981 -11.354 1.00 88.31 82 ARG A CA 1
ATOM 630 C C . ARG A 1 82 ? -12.630 -7.287 -12.577 1.00 88.31 82 ARG A C 1
ATOM 632 O O . ARG A 1 82 ? -12.232 -7.580 -13.701 1.00 88.31 82 ARG A O 1
ATOM 639 N N . THR A 1 83 ? -13.569 -6.368 -12.362 1.00 85.62 83 THR A N 1
ATOM 640 C CA . THR A 1 83 ? -14.127 -5.510 -13.414 1.00 85.62 83 THR A CA 1
ATOM 641 C C . THR A 1 83 ? -14.403 -4.108 -12.862 1.00 85.62 83 THR A C 1
ATOM 643 O O . THR A 1 83 ? -14.256 -3.862 -11.670 1.00 85.62 83 THR A O 1
ATOM 646 N N . ALA A 1 84 ? -14.816 -3.166 -13.714 1.00 85.12 84 ALA A N 1
ATOM 647 C CA . ALA A 1 84 ? -15.163 -1.814 -13.264 1.00 85.12 84 ALA A CA 1
ATOM 648 C C . ALA A 1 84 ? -16.350 -1.788 -12.275 1.00 85.12 84 ALA A C 1
ATOM 650 O O . ALA A 1 84 ? -16.441 -0.879 -11.454 1.00 85.12 84 ALA A O 1
ATOM 651 N N . THR A 1 85 ? -17.241 -2.781 -12.343 1.00 90.88 85 THR A N 1
ATOM 652 C CA . THR A 1 85 ? -18.447 -2.890 -11.505 1.00 90.88 85 THR A CA 1
ATOM 653 C C . THR A 1 85 ? -18.367 -4.005 -10.461 1.00 90.88 85 THR A C 1
ATOM 655 O O . THR A 1 85 ? -19.211 -4.057 -9.573 1.00 90.88 85 THR A O 1
ATOM 658 N N . ASP A 1 86 ? -17.384 -4.902 -10.561 1.00 90.38 86 ASP A N 1
ATOM 659 C CA . ASP A 1 86 ? -17.145 -5.992 -9.609 1.00 90.38 86 ASP A CA 1
ATOM 660 C C . ASP A 1 86 ? -15.877 -5.681 -8.798 1.00 90.38 86 ASP A C 1
ATOM 662 O O . ASP A 1 86 ? -14.774 -5.813 -9.343 1.00 90.38 86 ASP A O 1
ATOM 666 N N . PRO A 1 87 ? -16.009 -5.267 -7.522 1.00 88.50 87 PRO A N 1
ATOM 667 C CA . PRO A 1 87 ? -14.877 -4.899 -6.683 1.00 88.50 87 PRO A CA 1
ATOM 668 C C . PRO A 1 87 ? -14.093 -6.103 -6.145 1.00 88.50 87 PRO A C 1
ATOM 670 O O . PRO A 1 87 ? -13.122 -5.901 -5.421 1.00 88.50 87 PRO A O 1
ATOM 673 N N . SER A 1 88 ? -14.494 -7.343 -6.455 1.00 93.75 88 SER A N 1
ATOM 674 C CA . SER A 1 88 ? -13.721 -8.524 -6.060 1.00 93.75 88 SER A CA 1
ATOM 675 C C . SER A 1 88 ? -12.323 -8.522 -6.680 1.00 93.75 88 SE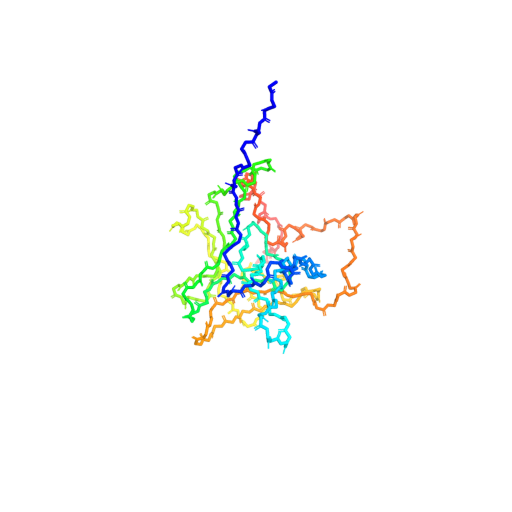R A C 1
ATOM 677 O O . SER A 1 88 ? -12.078 -7.877 -7.699 1.00 93.75 88 SER A O 1
ATOM 679 N N . THR A 1 89 ? -11.398 -9.260 -6.067 1.00 92.31 89 THR A N 1
ATOM 680 C CA . THR A 1 89 ? -9.998 -9.328 -6.495 1.00 92.31 89 THR A CA 1
ATOM 681 C C . THR A 1 89 ? -9.870 -9.807 -7.947 1.00 92.31 89 THR A C 1
ATOM 683 O O . THR A 1 89 ? -10.390 -10.862 -8.329 1.00 92.31 89 THR A O 1
ATOM 686 N N . GLY A 1 90 ? -9.183 -9.006 -8.758 1.00 90.75 90 GLY A N 1
ATOM 687 C CA . GLY A 1 90 ? -8.810 -9.280 -10.140 1.00 90.75 90 GLY A CA 1
ATOM 688 C C . GLY A 1 90 ? -7.447 -9.965 -10.266 1.00 90.75 90 GLY A C 1
ATOM 689 O O . GLY A 1 90 ? -6.833 -10.359 -9.280 1.00 90.75 90 GLY A O 1
ATOM 690 N N . LEU A 1 91 ? -6.977 -10.121 -11.507 1.00 92.62 91 LEU A N 1
ATOM 691 C CA . LEU A 1 91 ? -5.743 -10.858 -11.818 1.00 92.62 91 LEU A CA 1
ATOM 692 C C . LEU A 1 91 ? -4.485 -9.989 -11.806 1.00 92.62 91 LEU A C 1
ATOM 694 O O . LEU A 1 91 ? -3.384 -10.527 -11.791 1.00 92.62 91 LEU A O 1
ATOM 698 N N . TYR A 1 92 ? -4.615 -8.668 -11.847 1.00 92.56 92 TYR A N 1
ATOM 699 C CA . TYR A 1 92 ? -3.459 -7.779 -11.824 1.00 92.56 92 TYR A CA 1
ATOM 700 C C . TYR A 1 92 ? -3.136 -7.364 -10.389 1.00 92.56 92 TYR A C 1
ATOM 702 O O . TYR A 1 92 ? -4.056 -7.058 -9.624 1.00 92.56 92 TYR A O 1
ATOM 710 N N . ALA A 1 93 ? -1.846 -7.312 -10.059 1.00 91.31 93 ALA A N 1
ATOM 711 C CA . ALA A 1 93 ? -1.339 -6.773 -8.800 1.00 91.31 93 ALA A CA 1
ATOM 712 C C . ALA A 1 93 ? -0.075 -5.921 -9.005 1.00 91.31 93 ALA A C 1
ATOM 714 O O . ALA A 1 93 ? 0.646 -6.098 -9.991 1.00 91.31 93 ALA A O 1
ATOM 715 N N . SER A 1 94 ? 0.199 -4.994 -8.089 1.00 91.19 94 SER A N 1
ATOM 716 C CA . SER A 1 94 ? 1.431 -4.201 -8.079 1.00 91.19 94 SER A CA 1
ATOM 717 C C . SER A 1 94 ? 2.012 -4.053 -6.681 1.00 91.19 94 SER A C 1
ATOM 719 O O . SER A 1 94 ? 1.279 -3.912 -5.698 1.00 91.19 94 SER A O 1
ATOM 721 N N . ARG A 1 95 ? 3.343 -4.127 -6.588 1.00 89.19 95 ARG A N 1
ATOM 722 C CA . ARG A 1 95 ? 4.050 -4.258 -5.308 1.00 89.19 95 ARG A CA 1
ATOM 723 C C . ARG A 1 95 ? 5.553 -3.997 -5.438 1.00 89.19 95 ARG A C 1
ATOM 725 O O . ARG A 1 95 ? 6.089 -4.069 -6.540 1.00 89.19 95 ARG A O 1
ATOM 732 N N . VAL A 1 96 ? 6.228 -3.755 -4.316 1.00 92.19 96 VAL A N 1
ATOM 733 C CA . VAL A 1 96 ? 7.703 -3.739 -4.236 1.00 92.19 96 VAL A CA 1
ATOM 734 C C . VAL A 1 96 ? 8.223 -5.172 -4.248 1.00 92.19 96 VAL A C 1
ATOM 736 O O . VAL A 1 96 ? 7.770 -5.969 -3.439 1.00 92.19 96 VAL A O 1
ATOM 739 N N . ASP A 1 97 ? 9.136 -5.531 -5.141 1.00 87.31 97 ASP A N 1
ATOM 740 C CA . ASP A 1 97 ? 9.672 -6.888 -5.267 1.00 87.31 97 ASP A CA 1
ATOM 741 C C . ASP A 1 97 ? 10.164 -7.435 -3.907 1.00 87.31 97 ASP A C 1
ATOM 743 O O . ASP A 1 97 ? 11.097 -6.876 -3.333 1.00 87.31 97 ASP A O 1
ATOM 747 N N . PRO A 1 98 ? 9.560 -8.519 -3.372 1.00 79.38 98 PRO A N 1
ATOM 748 C CA . PRO A 1 98 ? 9.892 -9.033 -2.042 1.00 79.38 98 PRO A CA 1
ATOM 749 C C . PRO A 1 98 ? 11.284 -9.675 -1.958 1.00 79.38 98 PRO A C 1
ATOM 751 O O . PRO A 1 98 ? 11.709 -10.047 -0.867 1.00 79.38 98 PRO A O 1
ATOM 754 N N . TYR A 1 99 ? 11.969 -9.877 -3.087 1.00 81.44 99 TYR A N 1
ATOM 755 C CA . TYR A 1 99 ? 13.266 -10.555 -3.140 1.00 81.44 99 TYR A CA 1
ATOM 756 C C . TYR A 1 99 ? 14.462 -9.591 -3.047 1.00 81.44 99 TYR A C 1
ATOM 758 O O . TYR A 1 99 ? 15.588 -9.984 -3.351 1.00 81.44 99 TYR A O 1
ATOM 766 N N . GLY A 1 100 ? 14.236 -8.340 -2.628 1.00 72.31 100 GLY A N 1
ATOM 767 C CA . GLY A 1 100 ? 15.302 -7.382 -2.322 1.00 72.31 100 GLY A CA 1
ATOM 768 C C . GLY A 1 100 ? 15.958 -6.734 -3.540 1.00 72.31 100 GLY A C 1
ATOM 769 O O . GLY A 1 100 ? 17.062 -6.203 -3.432 1.00 72.31 100 GLY A O 1
ATOM 770 N N . SER A 1 101 ? 15.314 -6.769 -4.712 1.00 80.81 101 SER A N 1
ATOM 771 C CA . SER A 1 101 ? 15.854 -6.137 -5.925 1.00 80.81 101 SER A CA 1
ATOM 772 C C . SER A 1 101 ? 15.744 -4.607 -5.917 1.00 80.81 101 SER A C 1
ATOM 774 O O . SER A 1 101 ? 16.303 -3.948 -6.798 1.00 80.81 101 SER A O 1
ATOM 776 N N . GLY A 1 102 ? 15.016 -4.022 -4.961 1.00 81.75 102 GLY A N 1
ATOM 777 C CA . GLY A 1 102 ? 14.740 -2.588 -4.944 1.00 81.75 102 GLY A CA 1
ATOM 778 C C . GLY A 1 102 ? 13.718 -2.133 -5.992 1.00 81.75 102 GLY A C 1
ATOM 779 O O . GLY A 1 102 ? 13.552 -0.929 -6.206 1.00 81.75 102 GLY A O 1
ATOM 780 N N . GLN A 1 103 ? 13.097 -3.069 -6.720 1.00 88.75 103 GLN A N 1
ATOM 781 C CA . GLN A 1 103 ? 12.240 -2.778 -7.867 1.00 88.75 103 GLN A CA 1
ATOM 782 C C . GLN A 1 103 ? 10.766 -2.778 -7.488 1.00 88.75 103 GLN A C 1
ATOM 784 O O . GLN A 1 103 ? 10.318 -3.558 -6.656 1.00 88.75 103 GLN A O 1
ATOM 789 N N . TYR A 1 104 ? 9.980 -1.954 -8.170 1.00 89.25 104 TYR A N 1
ATOM 790 C CA . TYR A 1 104 ? 8.527 -2.073 -8.149 1.00 89.25 104 TYR A CA 1
ATOM 791 C C . TYR A 1 104 ? 8.070 -2.915 -9.345 1.00 89.25 104 TYR A C 1
ATOM 793 O O . TYR A 1 104 ? 8.574 -2.748 -10.457 1.00 89.25 104 TYR A O 1
ATOM 801 N N . VAL A 1 105 ? 7.141 -3.843 -9.142 1.00 89.31 105 VAL A N 1
ATOM 802 C CA . VAL A 1 105 ? 6.757 -4.847 -10.143 1.00 89.31 105 VAL A CA 1
ATOM 803 C C . VAL A 1 105 ? 5.253 -4.896 -10.358 1.00 89.31 105 VAL A C 1
ATOM 805 O O . VAL A 1 105 ? 4.460 -4.690 -9.436 1.00 89.31 105 VAL A O 1
ATOM 808 N N . LEU A 1 106 ? 4.866 -5.214 -11.593 1.00 90.19 106 LEU A N 1
ATOM 809 C CA . LEU A 1 106 ? 3.494 -5.523 -11.973 1.00 90.19 106 LEU A CA 1
ATOM 810 C C . LEU A 1 106 ? 3.358 -7.021 -12.242 1.00 90.19 106 LEU A C 1
ATOM 812 O O . LEU A 1 106 ? 4.130 -7.611 -13.006 1.00 90.19 106 LEU A O 1
ATOM 816 N N . LEU A 1 107 ? 2.349 -7.624 -11.619 1.00 90.00 107 LEU A N 1
ATOM 817 C CA . LEU A 1 107 ? 2.110 -9.057 -11.649 1.00 90.00 107 LEU A CA 1
ATOM 818 C C . LEU A 1 107 ? 0.781 -9.398 -12.295 1.00 90.00 107 LEU A C 1
ATOM 820 O O . LEU A 1 107 ? -0.223 -8.702 -12.142 1.00 90.00 107 LEU A O 1
ATOM 824 N N . TRP A 1 108 ? 0.802 -10.533 -12.976 1.00 90.88 108 TRP A N 1
ATOM 825 C CA . TRP A 1 108 ? -0.360 -11.277 -13.400 1.00 90.88 108 TRP A CA 1
ATOM 826 C C . TRP A 1 108 ? -0.506 -12.506 -12.503 1.00 90.88 108 TRP A C 1
ATOM 828 O O . TRP A 1 108 ? 0.435 -13.285 -12.325 1.00 90.88 108 TRP A O 1
ATOM 838 N N . ASN A 1 109 ? -1.705 -12.668 -11.953 1.00 91.44 109 ASN A N 1
ATOM 839 C CA . ASN A 1 109 ? -2.121 -13.776 -11.105 1.00 91.44 109 ASN A CA 1
ATOM 840 C C . ASN A 1 109 ? -1.158 -14.032 -9.927 1.00 91.44 109 ASN A C 1
ATOM 842 O O . ASN A 1 109 ? -0.780 -15.176 -9.682 1.00 91.44 109 ASN A O 1
ATOM 846 N N . ASP A 1 110 ? -0.685 -12.953 -9.284 1.00 88.00 110 ASP A N 1
ATOM 847 C CA . ASP A 1 110 ? 0.246 -12.923 -8.135 1.00 88.00 110 ASP A CA 1
ATOM 848 C C . ASP A 1 110 ? 1.584 -13.684 -8.302 1.00 88.00 110 ASP A C 1
ATOM 850 O O . ASP A 1 110 ? 2.398 -13.738 -7.383 1.00 88.00 110 ASP A O 1
ATOM 854 N N . THR A 1 111 ? 1.859 -14.231 -9.487 1.00 89.25 111 THR A N 1
ATOM 855 C CA . THR A 1 111 ? 2.944 -15.202 -9.719 1.00 89.25 111 THR A CA 1
ATOM 856 C C . THR A 1 111 ? 3.855 -14.795 -10.864 1.00 89.25 111 THR A C 1
ATOM 858 O O . THR A 1 111 ? 5.062 -15.005 -10.799 1.00 89.25 111 THR A O 1
ATOM 861 N N . THR A 1 112 ? 3.296 -14.198 -11.916 1.00 92.38 112 THR A N 1
ATOM 862 C CA . THR A 1 112 ? 4.048 -13.861 -13.126 1.00 92.38 112 THR A CA 1
ATOM 863 C C . THR A 1 112 ? 4.309 -12.369 -13.164 1.00 92.38 112 THR A C 1
ATOM 865 O O . THR A 1 112 ? 3.377 -11.585 -13.333 1.00 92.38 112 THR A O 1
ATOM 868 N N . VAL A 1 113 ? 5.571 -11.962 -13.041 1.00 90.94 113 VAL A N 1
ATOM 869 C CA . VAL A 1 113 ? 5.948 -10.569 -13.296 1.00 90.94 113 VAL A CA 1
ATOM 870 C C . VAL A 1 113 ? 5.885 -10.327 -14.802 1.00 90.94 113 VAL A C 1
ATOM 872 O O . VAL A 1 113 ? 6.601 -10.973 -15.563 1.00 90.94 113 VAL A O 1
ATOM 875 N N . TYR A 1 114 ? 5.021 -9.411 -15.239 1.00 88.81 114 TYR A N 1
ATOM 876 C CA . TYR A 1 114 ? 4.929 -9.027 -16.653 1.00 88.81 114 TYR A CA 1
ATOM 877 C C . TYR A 1 114 ? 5.595 -7.679 -16.939 1.00 88.81 114 TYR A C 1
ATOM 879 O O . TYR A 1 114 ? 5.837 -7.354 -18.101 1.00 88.81 114 TYR A O 1
ATOM 887 N N . HIS A 1 115 ? 5.896 -6.890 -15.901 1.00 87.56 115 HIS A N 1
ATOM 888 C CA . HIS A 1 115 ? 6.611 -5.628 -16.046 1.00 87.56 115 HIS A CA 1
ATOM 889 C C . HIS A 1 115 ? 7.361 -5.237 -14.763 1.00 87.56 115 HIS A C 1
ATOM 891 O O . HIS A 1 115 ? 6.832 -5.364 -13.659 1.00 87.56 115 HIS A O 1
ATOM 897 N N . TYR A 1 116 ? 8.577 -4.717 -14.931 1.00 87.00 116 TYR A N 1
ATOM 898 C CA . TYR A 1 116 ? 9.409 -4.127 -13.884 1.00 87.00 116 TYR A CA 1
ATOM 899 C C . TYR A 1 116 ? 9.451 -2.602 -14.063 1.00 87.00 116 TYR A C 1
ATOM 901 O O . TYR A 1 116 ? 9.858 -2.119 -15.117 1.00 87.00 116 TYR A O 1
ATOM 909 N N . ILE A 1 117 ? 9.080 -1.847 -13.026 1.00 81.00 117 ILE A N 1
ATOM 910 C CA . ILE A 1 117 ? 9.024 -0.372 -12.987 1.00 81.00 117 ILE A CA 1
ATOM 911 C C . ILE A 1 117 ? 10.392 0.232 -12.597 1.00 81.00 117 ILE A C 1
ATOM 913 O O . ILE A 1 117 ? 10.506 1.404 -12.257 1.00 81.00 117 ILE A O 1
ATOM 917 N N . SER A 1 118 ? 11.482 -0.530 -12.761 1.00 84.88 118 SER A N 1
ATOM 918 C CA . SER A 1 118 ? 12.870 -0.210 -12.373 1.00 84.88 118 SER A CA 1
ATOM 919 C C . SER A 1 118 ? 13.079 0.006 -10.868 1.00 84.88 118 SER A C 1
ATOM 921 O O . SER A 1 118 ? 12.133 -0.015 -10.082 1.00 84.88 118 SER A O 1
ATOM 923 N N . ALA A 1 119 ? 14.343 0.150 -10.465 1.00 87.62 119 ALA A N 1
ATOM 924 C CA . ALA A 1 119 ? 14.711 0.392 -9.076 1.00 87.62 119 ALA A CA 1
ATOM 925 C C . ALA A 1 119 ? 14.521 1.864 -8.683 1.00 87.62 119 ALA A C 1
ATOM 927 O O . ALA A 1 119 ? 14.575 2.770 -9.525 1.00 87.62 119 ALA A O 1
ATOM 928 N N . TRP A 1 120 ? 14.320 2.091 -7.388 1.00 89.62 120 TRP A N 1
ATOM 929 C CA . TRP A 1 120 ? 14.324 3.425 -6.799 1.00 89.62 120 TRP A CA 1
ATOM 930 C C . TRP A 1 120 ? 15.719 4.060 -6.888 1.00 89.62 120 TRP A C 1
ATOM 932 O O . TRP A 1 120 ? 16.706 3.453 -6.476 1.00 89.62 120 TRP A O 1
ATOM 942 N N . ASN A 1 121 ? 15.822 5.291 -7.397 1.00 89.00 121 ASN A N 1
ATOM 943 C CA . ASN A 1 121 ? 17.109 5.993 -7.532 1.00 89.00 121 ASN A CA 1
ATOM 944 C C . ASN A 1 121 ? 17.431 6.960 -6.376 1.00 89.00 121 ASN A C 1
ATOM 946 O O . ASN A 1 121 ? 18.348 7.770 -6.493 1.00 89.00 121 ASN A O 1
ATOM 950 N N . GLY A 1 122 ? 16.646 6.930 -5.298 1.00 87.75 122 GLY A N 1
ATOM 951 C CA . GLY A 1 122 ? 16.719 7.889 -4.192 1.00 87.75 122 GLY A CA 1
ATOM 952 C C . GLY A 1 122 ? 15.640 8.976 -4.244 1.00 87.75 122 GLY A C 1
ATOM 953 O O . GLY A 1 122 ? 15.340 9.560 -3.208 1.00 87.75 122 GLY A O 1
ATOM 954 N N . LYS A 1 123 ? 15.022 9.219 -5.408 1.00 85.38 123 LYS A N 1
ATOM 955 C CA . LYS A 1 123 ? 13.987 10.254 -5.584 1.00 85.38 123 LYS A CA 1
ATOM 956 C C . LYS A 1 123 ? 12.742 9.772 -6.335 1.00 85.38 123 LYS A C 1
ATOM 958 O O . LYS A 1 123 ? 11.651 10.274 -6.091 1.00 85.38 123 LYS A O 1
ATOM 963 N N . TYR A 1 124 ? 12.902 8.860 -7.285 1.00 85.69 124 TYR A N 1
ATOM 964 C CA . TYR A 1 124 ? 11.816 8.305 -8.088 1.00 85.69 124 TYR A CA 1
ATOM 965 C C . TYR A 1 124 ? 12.209 6.939 -8.663 1.00 85.69 124 TYR A C 1
ATOM 967 O O . TYR A 1 124 ? 13.386 6.570 -8.708 1.00 85.69 124 TYR A O 1
ATOM 975 N N . PHE A 1 125 ? 11.223 6.188 -9.150 1.00 84.88 125 PHE A N 1
ATOM 976 C CA . PHE A 1 125 ? 11.485 5.029 -9.999 1.00 84.88 125 PHE A CA 1
ATOM 977 C C . PHE A 1 125 ? 11.930 5.510 -11.382 1.00 84.88 125 PHE A C 1
ATOM 979 O O . PHE A 1 125 ? 11.228 6.301 -12.006 1.00 84.88 125 PHE A O 1
ATOM 986 N N . VAL A 1 126 ? 13.080 5.049 -11.883 1.00 83.50 126 VAL A N 1
ATOM 987 C CA . VAL A 1 126 ? 13.707 5.561 -13.127 1.00 83.50 126 VAL A CA 1
ATOM 988 C C . VAL A 1 126 ? 12.765 5.513 -14.338 1.00 83.50 126 VAL A C 1
ATOM 990 O O . VAL A 1 126 ? 12.804 6.398 -15.190 1.00 83.50 126 VAL A O 1
ATOM 993 N N . SER A 1 127 ? 11.880 4.518 -14.390 1.00 83.88 127 SER A N 1
ATOM 994 C CA . SER A 1 127 ? 10.873 4.359 -15.451 1.00 83.88 127 SER A CA 1
ATOM 995 C C . SER A 1 127 ? 9.719 5.371 -15.368 1.00 83.88 127 SER A C 1
ATOM 997 O O . SER A 1 127 ? 8.921 5.458 -16.297 1.00 83.88 127 SER A O 1
ATOM 999 N N . ILE A 1 128 ? 9.623 6.144 -14.281 1.00 82.31 128 ILE A N 1
ATOM 1000 C CA . ILE A 1 128 ? 8.586 7.151 -14.020 1.00 82.31 128 ILE A CA 1
ATOM 1001 C C . ILE A 1 128 ? 9.246 8.467 -13.553 1.00 82.31 128 ILE A C 1
ATOM 1003 O O . ILE A 1 128 ? 9.092 8.886 -12.402 1.00 82.31 128 ILE A O 1
ATOM 1007 N N . PRO A 1 129 ? 9.974 9.178 -14.435 1.00 80.19 129 PRO A N 1
ATOM 1008 C CA . PRO A 1 129 ? 10.674 10.412 -14.063 1.00 80.19 129 PRO A CA 1
ATOM 1009 C C . PRO A 1 129 ? 9.732 11.534 -13.594 1.00 80.19 129 PRO A C 1
ATOM 1011 O O . PRO A 1 129 ? 10.152 12.407 -12.836 1.00 80.19 129 PRO A O 1
ATOM 1014 N N . GLY A 1 130 ? 8.451 11.496 -13.988 1.00 80.06 130 GLY A N 1
ATOM 1015 C CA . GLY A 1 130 ? 7.434 12.468 -13.569 1.00 80.06 130 GLY A CA 1
ATOM 1016 C C . GLY A 1 130 ? 7.224 12.543 -12.051 1.00 80.06 130 GLY A C 1
ATOM 1017 O O . GLY A 1 130 ? 6.923 13.618 -11.538 1.00 80.06 130 GLY A O 1
ATOM 1018 N N . MET A 1 131 ? 7.480 11.454 -11.312 1.00 80.75 131 MET A N 1
ATOM 1019 C CA . MET A 1 131 ? 7.430 11.457 -9.842 1.00 80.75 131 MET A CA 1
ATOM 1020 C C . MET A 1 131 ? 8.407 12.470 -9.233 1.00 80.75 131 MET A C 1
ATOM 1022 O O . MET A 1 131 ? 8.099 13.089 -8.223 1.00 80.75 131 MET A O 1
ATOM 1026 N N . GLY A 1 132 ? 9.575 12.669 -9.854 1.00 77.44 132 GLY A N 1
ATOM 1027 C CA . GLY A 1 132 ? 10.607 13.573 -9.345 1.00 77.44 132 GLY A CA 1
ATOM 1028 C C . GLY A 1 132 ? 10.363 15.060 -9.625 1.00 77.44 132 GLY A C 1
ATOM 1029 O O . GLY A 1 132 ? 11.145 15.884 -9.143 1.00 77.44 132 GLY A O 1
ATOM 1030 N N . ILE A 1 133 ? 9.343 15.383 -10.426 1.00 76.88 133 ILE A N 1
ATOM 1031 C CA . ILE A 1 133 ? 8.973 16.747 -10.847 1.00 76.88 133 ILE A CA 1
ATOM 1032 C C . ILE A 1 133 ? 7.688 17.205 -10.134 1.00 76.88 133 ILE A C 1
ATOM 1034 O O . ILE A 1 133 ? 7.438 18.397 -10.010 1.00 76.88 133 ILE A O 1
ATOM 1038 N N . GLN A 1 134 ? 6.877 16.264 -9.650 1.00 72.00 134 GLN A N 1
ATOM 1039 C CA . GLN A 1 134 ? 5.644 16.544 -8.926 1.00 72.00 134 GLN A CA 1
ATOM 1040 C C . GLN A 1 134 ? 5.943 17.151 -7.546 1.00 72.00 134 GLN A C 1
ATOM 1042 O O . GLN A 1 134 ? 6.604 16.528 -6.723 1.00 72.00 134 GLN A O 1
ATOM 1047 N N . GLU A 1 135 ? 5.386 18.328 -7.266 1.00 78.38 135 GLU A N 1
ATOM 1048 C CA . GLU A 1 135 ? 5.542 19.004 -5.965 1.00 78.38 135 GLU A CA 1
ATOM 1049 C C . GLU A 1 135 ? 4.390 18.706 -4.993 1.00 78.38 135 GLU A C 1
ATOM 1051 O O . GLU A 1 135 ? 4.500 18.963 -3.801 1.00 78.38 135 GLU A O 1
ATOM 1056 N N . ARG A 1 136 ? 3.278 18.135 -5.484 1.00 78.12 136 ARG A N 1
ATOM 1057 C CA . ARG A 1 136 ? 2.086 17.822 -4.670 1.00 78.12 136 ARG A CA 1
ATOM 1058 C C . ARG A 1 136 ? 2.289 16.654 -3.708 1.00 78.12 136 ARG A C 1
ATOM 1060 O O . ARG A 1 136 ? 1.599 16.575 -2.693 1.00 78.12 136 ARG A O 1
ATOM 1067 N N . TYR A 1 137 ? 3.187 15.731 -4.044 1.00 83.25 137 TYR A N 1
ATOM 1068 C CA . TYR A 1 137 ? 3.387 14.498 -3.296 1.00 83.25 137 TYR A CA 1
ATOM 1069 C C . TYR A 1 137 ? 4.862 14.264 -3.009 1.00 83.25 137 TYR A C 1
ATOM 1071 O O . TYR A 1 137 ? 5.712 14.462 -3.874 1.00 83.25 137 TYR A O 1
ATOM 1079 N N . THR A 1 138 ? 5.135 13.761 -1.813 1.00 87.06 138 THR A N 1
ATOM 1080 C CA . THR A 1 138 ? 6.440 13.227 -1.435 1.00 87.06 138 THR A CA 1
ATOM 1081 C C . THR A 1 138 ? 6.381 11.715 -1.544 1.00 87.06 138 THR A C 1
ATOM 1083 O O . THR A 1 138 ? 5.554 11.082 -0.891 1.00 87.06 138 THR A O 1
ATOM 1086 N N . PHE A 1 139 ? 7.250 11.142 -2.369 1.00 88.50 139 PHE A N 1
ATOM 1087 C CA . PHE A 1 139 ? 7.365 9.701 -2.565 1.00 88.50 139 PHE A CA 1
ATOM 1088 C C . PHE A 1 139 ? 8.527 9.156 -1.742 1.00 88.50 139 PHE A C 1
ATOM 1090 O O . PHE A 1 139 ? 9.626 9.713 -1.783 1.00 88.50 139 PHE A O 1
ATOM 1097 N N . THR A 1 140 ? 8.294 8.052 -1.042 1.00 90.88 140 THR A N 1
ATOM 1098 C CA . THR A 1 140 ? 9.282 7.445 -0.154 1.00 90.88 140 THR A CA 1
ATOM 1099 C C . THR A 1 140 ? 9.458 5.981 -0.513 1.00 90.88 140 THR A C 1
ATOM 1101 O O . THR A 1 140 ? 8.491 5.247 -0.711 1.00 90.88 140 THR A O 1
ATOM 1104 N N . TYR A 1 141 ? 10.716 5.564 -0.569 1.00 92.19 141 TYR A N 1
ATOM 1105 C CA . TYR A 1 141 ? 11.103 4.166 -0.619 1.00 92.19 141 TYR A CA 1
ATOM 1106 C C . TYR A 1 141 ? 12.010 3.880 0.569 1.00 92.19 141 TYR A C 1
ATOM 1108 O O . TYR A 1 141 ? 13.019 4.568 0.753 1.00 92.19 141 TYR A O 1
ATOM 1116 N N . VAL A 1 142 ? 11.657 2.879 1.362 1.00 92.62 142 VAL A N 1
ATOM 1117 C CA . VAL A 1 142 ? 12.430 2.452 2.527 1.00 92.62 142 VAL A CA 1
ATOM 1118 C C . VAL A 1 142 ? 12.942 1.047 2.265 1.00 92.62 142 VAL A C 1
ATOM 1120 O O . VAL A 1 142 ? 12.192 0.193 1.812 1.00 92.62 142 VAL A O 1
ATOM 1123 N N . ASN A 1 143 ? 14.221 0.804 2.542 1.00 92.38 143 ASN A N 1
ATOM 1124 C CA . ASN A 1 143 ? 14.789 -0.540 2.590 1.00 92.38 143 ASN A CA 1
ATOM 1125 C C . ASN A 1 143 ? 15.827 -0.595 3.715 1.00 92.38 143 ASN A C 1
ATOM 1127 O O . ASN A 1 143 ? 16.950 -0.118 3.559 1.00 92.38 143 ASN A O 1
ATOM 1131 N N . ASN A 1 144 ? 15.418 -1.118 4.867 1.00 92.31 144 ASN A N 1
ATOM 1132 C CA . ASN A 1 144 ? 16.241 -1.266 6.068 1.00 92.31 144 ASN A CA 1
ATOM 1133 C C . ASN A 1 144 ? 15.956 -2.628 6.732 1.00 92.31 144 ASN A C 1
ATOM 1135 O O . ASN A 1 144 ? 15.307 -3.479 6.128 1.00 92.31 144 ASN A O 1
ATOM 1139 N N . ASP A 1 145 ? 16.439 -2.870 7.950 1.00 92.56 145 ASP A N 1
ATOM 1140 C CA . ASP A 1 145 ? 16.238 -4.158 8.636 1.00 92.56 145 ASP A CA 1
ATOM 1141 C C . ASP A 1 145 ? 14.779 -4.411 9.073 1.00 92.56 145 ASP A C 1
ATOM 1143 O O . ASP A 1 145 ? 14.407 -5.544 9.376 1.00 92.56 145 ASP A O 1
ATOM 1147 N N . GLU A 1 146 ? 13.933 -3.378 9.082 1.00 93.62 146 GLU A N 1
ATOM 1148 C CA . GLU A 1 146 ? 12.543 -3.439 9.545 1.00 93.62 146 GLU A CA 1
ATOM 1149 C C . GLU A 1 146 ? 11.538 -3.573 8.398 1.00 93.62 146 GLU A C 1
ATOM 1151 O O . GLU A 1 146 ? 10.542 -4.287 8.540 1.00 93.62 146 GLU A O 1
ATOM 1156 N N . GLU A 1 147 ? 11.797 -2.939 7.252 1.00 92.88 147 GLU A N 1
ATOM 1157 C CA . GLU A 1 147 ? 10.896 -2.951 6.100 1.00 92.88 147 GLU A CA 1
ATOM 1158 C C . GLU A 1 147 ? 11.603 -2.770 4.750 1.00 92.88 147 GLU A C 1
ATOM 1160 O O . GLU A 1 147 ? 12.723 -2.264 4.646 1.00 92.88 147 GLU A O 1
ATOM 1165 N N . GLU A 1 148 ? 10.920 -3.207 3.696 1.00 93.25 148 GLU A N 1
ATOM 1166 C CA . GLU A 1 148 ? 11.173 -2.804 2.317 1.00 93.25 148 GLU A CA 1
ATOM 1167 C C . GLU A 1 148 ? 9.853 -2.338 1.695 1.00 93.25 148 GLU A C 1
ATOM 1169 O O . GLU A 1 148 ? 9.021 -3.153 1.297 1.00 93.25 148 GLU A O 1
ATOM 1174 N N . SER A 1 149 ? 9.625 -1.027 1.681 1.00 93.12 149 SER A N 1
ATOM 1175 C CA . SER A 1 149 ? 8.312 -0.433 1.445 1.00 93.12 149 SER A CA 1
ATOM 1176 C C . SER A 1 149 ? 8.367 0.739 0.464 1.00 93.12 149 SER A C 1
ATOM 1178 O O . SER A 1 149 ? 9.390 1.402 0.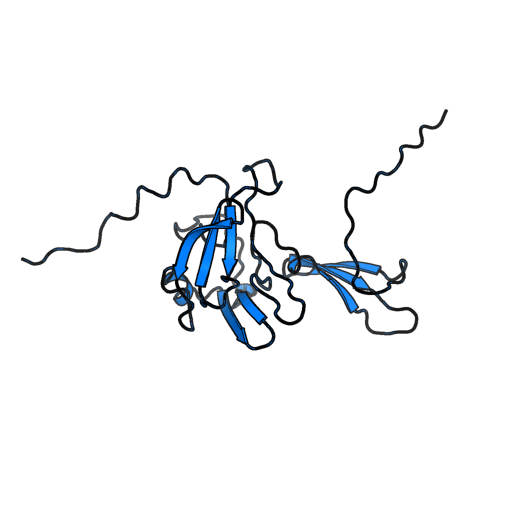278 1.00 93.12 149 SER A O 1
ATOM 1180 N N . TYR A 1 150 ? 7.230 0.993 -0.174 1.00 92.50 150 TYR A N 1
ATOM 1181 C CA . TYR A 1 150 ? 6.956 2.194 -0.943 1.00 92.50 150 TYR A CA 1
ATOM 1182 C C . TYR A 1 150 ? 5.693 2.860 -0.404 1.00 92.50 150 TYR A C 1
ATOM 1184 O O . TYR A 1 150 ? 4.662 2.206 -0.220 1.00 92.50 150 TYR A O 1
ATOM 1192 N N . SER A 1 151 ? 5.762 4.170 -0.209 1.00 91.94 151 SER A N 1
ATOM 1193 C CA . SER A 1 151 ? 4.650 5.002 0.234 1.00 91.94 151 SER A CA 1
ATOM 1194 C C . SER A 1 151 ? 4.714 6.376 -0.424 1.00 91.94 151 SER A C 1
ATOM 1196 O O . SER A 1 151 ? 5.704 6.762 -1.056 1.00 91.94 151 SER A O 1
ATOM 1198 N N . PHE A 1 152 ? 3.631 7.135 -0.296 1.00 89.62 152 PHE A N 1
ATOM 1199 C CA . PHE A 1 152 ? 3.639 8.543 -0.661 1.00 89.62 152 PHE A CA 1
ATOM 1200 C C . PHE A 1 152 ? 2.772 9.352 0.291 1.00 89.62 152 PHE A C 1
ATOM 1202 O O . PHE A 1 152 ? 1.827 8.834 0.877 1.00 89.62 152 PHE A O 1
ATOM 1209 N N . HIS A 1 153 ? 3.080 10.633 0.429 1.00 87.31 153 HIS A N 1
ATOM 1210 C CA . HIS A 1 153 ? 2.355 11.573 1.273 1.00 87.31 153 HIS A CA 1
ATOM 1211 C C . HIS A 1 153 ? 2.013 12.825 0.479 1.00 87.31 153 HIS A C 1
ATOM 1213 O O . HIS A 1 153 ? 2.681 13.150 -0.501 1.00 87.31 153 HIS A O 1
ATOM 1219 N N . VAL A 1 154 ? 0.980 13.543 0.906 1.00 84.69 154 VAL A N 1
ATOM 1220 C CA . VAL A 1 154 ? 0.706 14.884 0.384 1.00 84.69 154 VAL A CA 1
ATOM 1221 C C . VAL A 1 154 ? 1.769 15.833 0.938 1.00 84.69 154 VAL A C 1
ATOM 1223 O O . VAL A 1 154 ? 1.964 15.882 2.150 1.00 84.69 154 VAL A O 1
ATOM 1226 N N . ALA A 1 155 ? 2.465 16.554 0.059 1.00 79.31 155 ALA A N 1
ATOM 1227 C CA . ALA A 1 155 ? 3.519 17.491 0.450 1.00 79.31 155 ALA A CA 1
ATOM 1228 C C . ALA A 1 155 ? 2.944 18.748 1.126 1.00 79.31 155 ALA A C 1
ATOM 1230 O O . ALA A 1 155 ? 3.502 19.233 2.106 1.00 79.31 155 ALA A O 1
ATOM 1231 N N . ASP A 1 156 ? 1.798 19.225 0.633 1.00 72.38 156 ASP A N 1
ATOM 1232 C CA . ASP A 1 156 ? 1.025 20.316 1.223 1.00 72.38 156 ASP A CA 1
ATOM 1233 C C . ASP A 1 156 ? -0.468 19.933 1.267 1.00 72.38 156 ASP A C 1
ATOM 1235 O O . ASP A 1 156 ? -1.122 19.889 0.219 1.00 72.38 156 ASP A O 1
ATOM 1239 N N . PRO A 1 157 ? -1.036 19.645 2.456 1.00 61.97 157 PRO A N 1
ATOM 1240 C CA . PRO A 1 157 ? -2.451 19.307 2.612 1.00 61.97 157 PRO A CA 1
ATOM 1241 C C . PRO A 1 157 ? -3.411 20.366 2.050 1.00 61.97 157 PRO A C 1
ATOM 1243 O O . PRO A 1 157 ? -4.522 20.025 1.651 1.00 61.97 157 PRO A O 1
ATOM 1246 N N . SER A 1 158 ? -2.990 21.634 1.972 1.00 61.12 158 SER A N 1
ATOM 1247 C CA . SER A 1 158 ? -3.801 22.730 1.426 1.00 61.12 158 SER A CA 1
ATOM 1248 C C . SER A 1 158 ? -3.861 22.750 -0.109 1.00 61.12 158 SER A C 1
ATOM 1250 O O . SER A 1 158 ? -4.757 23.371 -0.683 1.00 61.12 158 SER A O 1
ATOM 1252 N N . ALA A 1 159 ? -2.965 22.019 -0.783 1.00 54.81 159 ALA A N 1
ATOM 1253 C CA . ALA A 1 159 ? -2.935 21.883 -2.238 1.00 54.81 159 ALA A CA 1
ATOM 1254 C C . ALA A 1 159 ? -3.899 20.805 -2.773 1.00 54.81 159 ALA A C 1
ATOM 1256 O O . ALA A 1 159 ? -4.068 20.681 -3.990 1.00 54.81 159 ALA A O 1
ATOM 1257 N N . VAL A 1 160 ? -4.550 20.027 -1.895 1.00 53.66 160 VAL A N 1
ATOM 1258 C CA . VAL A 1 160 ? -5.588 19.060 -2.285 1.00 53.66 160 VAL A CA 1
ATOM 1259 C C . VAL A 1 160 ? -6.891 19.813 -2.542 1.00 53.66 160 VAL A C 1
ATOM 1261 O O . VAL A 1 160 ? -7.797 19.864 -1.714 1.00 53.66 160 VAL A O 1
ATOM 1264 N N . ARG A 1 161 ? -6.983 20.433 -3.717 1.00 43.84 161 ARG A N 1
ATOM 1265 C CA . ARG A 1 161 ? -8.233 20.979 -4.240 1.00 43.84 161 ARG A CA 1
ATOM 1266 C C . ARG A 1 161 ? -8.863 19.913 -5.135 1.00 43.84 161 ARG A C 1
ATOM 1268 O O . ARG A 1 161 ? -8.220 19.451 -6.073 1.00 43.84 161 ARG A O 1
ATOM 1275 N N . LEU A 1 162 ? -10.101 19.508 -4.839 1.00 40.56 162 LEU A N 1
ATOM 1276 C CA . LEU A 1 162 ? -10.932 18.761 -5.789 1.00 40.56 162 LEU A CA 1
ATOM 1277 C C . LEU A 1 162 ? -11.294 19.723 -6.931 1.00 40.56 162 LEU A C 1
ATOM 1279 O O . LEU A 1 162 ? -12.353 20.344 -6.915 1.00 40.56 162 LEU A O 1
ATOM 1283 N N . GLU A 1 163 ? -10.370 19.933 -7.865 1.00 34.97 163 GLU A N 1
ATOM 1284 C CA . GLU A 1 163 ? -10.685 20.579 -9.135 1.00 34.97 163 GLU A CA 1
ATOM 1285 C C . GLU A 1 163 ? -11.265 19.524 -10.071 1.00 34.97 163 GLU A C 1
ATOM 1287 O O . GLU A 1 163 ? -10.564 18.741 -10.703 1.00 34.97 163 GLU A O 1
ATOM 1292 N N . ASP A 1 164 ? -12.592 19.508 -10.103 1.00 37.12 164 ASP A N 1
ATOM 1293 C CA . ASP A 1 164 ? -13.419 18.836 -11.094 1.00 37.12 164 ASP A CA 1
ATOM 1294 C C . ASP A 1 164 ? -13.382 19.666 -12.395 1.00 37.12 164 ASP A C 1
ATOM 1296 O O . ASP A 1 164 ? -14.333 20.370 -12.707 1.00 37.12 164 ASP A O 1
ATOM 1300 N N . SER A 1 165 ? -12.242 19.697 -13.098 1.00 34.59 165 SER A N 1
ATOM 1301 C CA . SER A 1 165 ? -12.139 20.127 -14.506 1.00 34.59 165 SER A CA 1
ATOM 1302 C C . SER A 1 165 ? -10.690 20.054 -14.996 1.00 34.59 165 SER A C 1
ATOM 1304 O O . SER A 1 165 ? -9.823 20.741 -14.463 1.00 34.59 165 SER A O 1
ATOM 1306 N N . ASP A 1 166 ? -10.482 19.274 -16.058 1.00 30.39 166 ASP A N 1
ATOM 1307 C CA . ASP A 1 166 ? -9.255 19.121 -16.856 1.00 30.39 166 ASP A CA 1
ATOM 1308 C C . ASP A 1 166 ? -8.119 18.287 -16.229 1.00 30.39 166 ASP A C 1
ATOM 1310 O O . ASP A 1 166 ? -7.015 18.760 -15.965 1.00 30.39 166 ASP A O 1
ATOM 1314 N N . GLU A 1 167 ? -8.384 16.984 -16.078 1.00 32.69 167 GLU A N 1
ATOM 1315 C CA . GLU A 1 167 ? -7.392 15.934 -15.799 1.00 32.69 167 GLU A CA 1
ATOM 1316 C C . GLU A 1 167 ? -6.272 15.919 -16.869 1.00 32.69 167 GLU A C 1
ATOM 1318 O O . GLU A 1 167 ? -6.523 15.577 -18.033 1.00 32.69 167 GLU A O 1
ATOM 1323 N N . PRO A 1 168 ? -5.016 16.270 -16.531 1.00 33.41 168 PRO A N 1
ATOM 1324 C CA . PRO A 1 168 ? -3.910 16.175 -17.475 1.00 33.41 168 PRO A CA 1
ATOM 1325 C C . PRO A 1 168 ? -3.571 14.702 -17.739 1.00 33.41 168 PRO A C 1
ATOM 1327 O O . PRO A 1 168 ? -3.641 13.878 -16.841 1.00 33.41 168 PRO A O 1
ATOM 1330 N N . ALA A 1 169 ? -3.130 14.354 -18.952 1.00 32.84 169 ALA A N 1
ATOM 1331 C CA . ALA A 1 169 ? -2.897 12.966 -19.398 1.00 32.84 169 ALA A CA 1
ATOM 1332 C C . ALA A 1 169 ? -1.911 12.117 -18.550 1.00 32.84 169 ALA A C 1
ATOM 1334 O O . ALA A 1 169 ? -1.744 10.930 -18.813 1.00 32.84 169 ALA A O 1
ATOM 1335 N N . TRP A 1 170 ? -1.241 12.704 -17.553 1.00 37.53 170 TRP A N 1
ATOM 1336 C CA . TRP A 1 170 ? -0.410 12.000 -16.569 1.00 37.53 170 TRP A CA 1
ATOM 1337 C C . TRP A 1 170 ? -1.159 11.648 -15.268 1.00 37.53 170 TRP A C 1
ATOM 1339 O O . TRP A 1 170 ? -0.656 10.855 -14.475 1.00 37.53 170 TRP A O 1
ATOM 1349 N N . ALA A 1 171 ? -2.345 12.218 -15.041 1.00 30.38 171 ALA A N 1
ATOM 1350 C CA . ALA A 1 171 ? -3.187 12.005 -13.865 1.00 30.38 171 ALA A CA 1
ATOM 1351 C C . ALA A 1 171 ? -3.916 10.645 -13.866 1.00 30.38 171 ALA A C 1
ATOM 1353 O O . ALA A 1 171 ? -4.489 10.250 -12.857 1.00 30.38 171 ALA A O 1
ATOM 1354 N N . ASP A 1 172 ? -3.706 9.825 -14.903 1.00 34.38 172 ASP A N 1
ATOM 1355 C CA . ASP A 1 172 ? -3.924 8.368 -14.863 1.00 34.38 172 ASP A CA 1
ATOM 1356 C C . ASP A 1 172 ? -3.023 7.645 -13.824 1.00 34.38 172 ASP A C 1
ATOM 1358 O O . ASP A 1 172 ? -3.067 6.417 -13.698 1.00 34.38 172 ASP A O 1
ATOM 1362 N N . HIS A 1 173 ? -2.170 8.370 -13.084 1.00 43.72 173 HIS A N 1
ATOM 1363 C CA . HIS A 1 173 ? -1.222 7.823 -12.110 1.00 43.72 173 HIS A CA 1
ATOM 1364 C C . HIS A 1 173 ? -1.275 8.492 -10.717 1.00 43.72 173 HIS A C 1
ATOM 1366 O O . HIS A 1 173 ? -0.279 9.035 -10.236 1.00 43.72 173 HIS A O 1
ATOM 1372 N N . PRO A 1 174 ? -2.376 8.327 -9.972 1.00 36.75 174 PRO A N 1
ATOM 1373 C CA . PRO A 1 174 ? -2.348 7.695 -8.663 1.00 36.75 174 PRO A CA 1
ATOM 1374 C C . PRO A 1 174 ? -2.676 6.217 -8.884 1.00 36.75 174 PRO A C 1
ATOM 1376 O O . PRO A 1 174 ? -3.626 5.912 -9.596 1.00 36.75 174 PRO A O 1
ATOM 1379 N N . VAL A 1 175 ? -1.859 5.300 -8.358 1.00 46.00 175 VAL A N 1
ATOM 1380 C CA . VAL A 1 175 ? -1.870 3.859 -8.691 1.00 46.00 175 VAL A CA 1
ATOM 1381 C C . VAL A 1 175 ? -3.250 3.229 -8.452 1.00 46.00 175 VAL A C 1
ATOM 1383 O O . VAL A 1 175 ? -3.517 2.669 -7.394 1.00 46.00 175 VAL A O 1
ATOM 1386 N N . ARG A 1 176 ? -4.139 3.337 -9.440 1.00 41.94 176 ARG A N 1
ATOM 1387 C CA . ARG A 1 176 ? -5.484 2.779 -9.443 1.00 41.94 176 ARG A CA 1
ATOM 1388 C C . ARG A 1 176 ? -5.497 1.690 -10.493 1.00 41.94 176 ARG A C 1
ATOM 1390 O O . ARG A 1 176 ? -5.405 1.952 -11.692 1.00 41.94 176 ARG A O 1
ATOM 1397 N N . MET A 1 177 ? -5.589 0.444 -10.051 1.00 44.59 177 MET A N 1
ATOM 1398 C CA . MET A 1 177 ? -5.615 -0.680 -10.978 1.00 44.59 177 MET A CA 1
ATOM 1399 C C . MET A 1 177 ? -7.004 -0.838 -11.612 1.00 44.59 177 MET A C 1
ATOM 1401 O O . MET A 1 177 ? -7.882 -1.519 -11.079 1.00 44.59 177 MET A O 1
ATOM 1405 N N . VAL A 1 178 ? -7.209 -0.222 -12.779 1.00 35.38 178 VAL A N 1
ATOM 1406 C CA . VAL A 1 178 ? -8.444 -0.383 -13.559 1.00 35.38 178 VAL A CA 1
ATOM 1407 C C . VAL A 1 178 ? -8.321 -1.591 -14.512 1.00 35.38 178 VAL A C 1
ATOM 1409 O O . VAL A 1 178 ? -7.362 -1.673 -15.279 1.00 35.38 178 VAL A O 1
ATOM 1412 N N . PRO A 1 179 ? -9.303 -2.516 -14.549 1.00 34.28 179 PRO A N 1
ATOM 1413 C CA . PRO A 1 179 ? -9.261 -3.759 -15.337 1.00 34.28 179 PRO A CA 1
ATOM 1414 C C . PRO A 1 179 ? -9.440 -3.593 -16.862 1.00 34.28 179 PRO A C 1
ATOM 1416 O O . PRO A 1 179 ? -9.920 -4.496 -17.548 1.00 34.28 179 PRO A O 1
ATOM 1419 N N . ARG A 1 180 ? -9.037 -2.460 -17.446 1.00 30.45 180 ARG A N 1
ATOM 1420 C CA . ARG A 1 180 ? -9.016 -2.262 -18.904 1.00 30.45 180 ARG A CA 1
ATOM 1421 C C . ARG A 1 180 ? -7.610 -1.963 -19.414 1.00 30.45 180 ARG A C 1
ATOM 1423 O O . ARG A 1 180 ? -7.347 -0.926 -20.005 1.00 30.45 180 ARG A O 1
ATOM 1430 N N . LEU A 1 181 ? -6.745 -2.970 -19.331 1.00 30.73 181 LEU A N 1
ATOM 1431 C CA . LEU A 1 181 ? -5.611 -3.130 -20.247 1.00 30.73 181 LEU A CA 1
ATOM 1432 C C . LEU A 1 181 ? -6.124 -3.563 -21.635 1.00 30.73 181 LEU A C 1
ATOM 1434 O O . LEU A 1 181 ? -5.927 -4.683 -22.094 1.00 30.73 181 LEU A O 1
ATOM 1438 N N . ARG A 1 182 ? -6.830 -2.659 -22.318 1.00 27.47 182 ARG A N 1
ATOM 1439 C CA . ARG A 1 182 ? -7.021 -2.699 -23.775 1.00 27.47 182 ARG A CA 1
ATOM 1440 C C . ARG A 1 182 ? -6.851 -1.289 -24.329 1.00 27.47 182 ARG A C 1
ATOM 1442 O O . ARG A 1 182 ? -7.817 -0.691 -24.774 1.00 27.47 182 ARG A O 1
ATOM 1449 N N . ALA A 1 183 ? -5.622 -0.776 -24.250 1.00 24.23 183 ALA A N 1
ATOM 1450 C CA . ALA A 1 183 ? -5.122 0.335 -25.075 1.00 24.23 183 ALA A CA 1
ATOM 1451 C C . ALA A 1 183 ? -3.633 0.658 -24.843 1.00 24.23 183 ALA A C 1
ATOM 1453 O O . ALA A 1 183 ? -3.059 1.406 -25.627 1.00 24.23 183 ALA A O 1
ATOM 1454 N N . VAL A 1 184 ? -2.953 0.089 -23.842 1.00 29.22 184 VAL A N 1
ATOM 1455 C CA . VAL A 1 184 ? -1.526 0.388 -23.604 1.00 29.22 184 VAL A CA 1
ATOM 1456 C C . VAL A 1 184 ? -0.624 -0.537 -24.426 1.00 29.22 184 VAL A C 1
ATOM 1458 O O . VAL A 1 184 ? 0.130 -1.349 -23.908 1.00 29.22 184 VAL A O 1
ATOM 1461 N N . GLN A 1 185 ? -0.743 -0.434 -25.750 1.00 26.11 185 GLN A N 1
ATOM 1462 C CA . GLN A 1 185 ? 0.335 -0.819 -26.673 1.00 26.11 185 GLN A CA 1
ATOM 1463 C C . GLN A 1 185 ? 0.371 0.033 -27.952 1.00 26.11 185 GLN A C 1
ATOM 1465 O O . GLN A 1 185 ? 1.118 -0.258 -28.882 1.00 26.11 185 GLN A O 1
ATOM 1470 N N . ARG A 1 186 ? -0.395 1.129 -28.022 1.00 24.25 186 ARG A N 1
ATOM 1471 C CA . ARG A 1 186 ? -0.318 2.083 -29.134 1.00 24.25 186 ARG A CA 1
ATOM 1472 C C . ARG A 1 186 ? -0.514 3.509 -28.639 1.00 24.25 186 ARG A C 1
ATOM 1474 O O . ARG A 1 186 ? -1.575 4.062 -28.865 1.00 24.25 186 ARG A O 1
ATOM 1481 N N . LEU A 1 187 ? 0.501 4.073 -27.977 1.00 23.88 187 LEU A N 1
ATOM 1482 C CA . LEU A 1 187 ? 0.888 5.495 -28.072 1.00 23.88 187 LEU A CA 1
ATOM 1483 C C . LEU A 1 187 ? 2.106 5.800 -27.167 1.00 23.88 187 LEU A C 1
ATOM 1485 O O . LEU A 1 187 ? 2.032 6.584 -26.234 1.00 23.88 187 LEU A O 1
ATOM 1489 N N . LEU A 1 188 ? 3.260 5.181 -27.436 1.00 25.84 188 LEU A N 1
ATOM 1490 C CA . LEU A 1 188 ? 4.555 5.659 -26.903 1.00 25.84 188 LEU A CA 1
ATOM 1491 C C . LEU A 1 188 ? 5.588 5.934 -28.008 1.00 25.84 188 LEU A C 1
ATOM 1493 O O . LEU A 1 188 ? 6.773 6.089 -27.747 1.00 25.84 188 LEU A O 1
ATOM 1497 N N . PHE A 1 189 ? 5.137 6.068 -29.257 1.00 29.19 189 PHE A N 1
ATOM 1498 C CA . PHE A 1 189 ? 5.974 6.521 -30.368 1.00 29.19 189 PHE A CA 1
ATOM 1499 C C . PHE A 1 189 ? 5.272 7.628 -31.143 1.00 29.19 189 PHE A C 1
ATOM 1501 O O . PHE A 1 189 ? 4.853 7.419 -32.273 1.00 29.19 189 PHE A O 1
ATOM 1508 N N . VAL A 1 190 ? 5.144 8.823 -30.569 1.00 24.78 190 VAL A N 1
ATOM 1509 C CA . VAL A 1 190 ? 5.002 10.026 -31.397 1.00 24.78 190 VAL A CA 1
ATOM 1510 C C . VAL A 1 190 ? 5.757 11.183 -30.749 1.00 24.78 190 VAL A C 1
ATOM 1512 O O . VAL A 1 190 ? 5.340 11.720 -29.732 1.00 24.78 190 VAL A O 1
ATOM 1515 N N . ARG A 1 191 ? 6.815 11.588 -31.465 1.00 26.47 191 ARG A N 1
ATOM 1516 C CA . ARG A 1 191 ? 7.544 12.869 -31.433 1.00 26.47 191 ARG A CA 1
ATOM 1517 C C . ARG A 1 191 ? 8.568 13.063 -30.322 1.00 26.47 191 ARG A C 1
ATOM 1519 O O . ARG A 1 191 ? 8.255 13.521 -29.234 1.00 26.47 191 ARG A O 1
ATOM 1526 N N . GLY A 1 192 ? 9.835 12.873 -30.695 1.00 28.61 192 GLY A N 1
ATOM 1527 C CA . GLY A 1 192 ? 10.924 13.404 -29.886 1.00 28.61 192 GLY A CA 1
ATOM 1528 C C . GLY A 1 192 ? 12.359 13.216 -30.360 1.00 28.61 192 GLY A C 1
ATOM 1529 O O . GLY A 1 192 ? 13.231 13.587 -29.598 1.00 28.61 192 GLY A O 1
ATOM 1530 N N . PHE A 1 193 ? 12.658 12.704 -31.559 1.00 26.66 193 PHE A N 1
ATOM 1531 C CA . PHE A 1 193 ? 14.025 12.792 -32.094 1.00 26.66 193 PHE A CA 1
ATOM 1532 C C . PHE A 1 193 ? 14.003 13.200 -33.565 1.00 26.66 193 PHE A C 1
ATOM 1534 O O . PHE A 1 193 ? 13.620 12.434 -34.448 1.00 26.66 193 PHE A O 1
ATOM 1541 N N . ARG A 1 194 ? 14.400 14.452 -33.821 1.00 28.73 194 ARG A N 1
ATOM 1542 C CA . ARG A 1 194 ? 14.869 14.878 -35.138 1.00 28.73 194 ARG A CA 1
ATOM 1543 C C . ARG A 1 194 ? 16.243 14.248 -35.345 1.00 28.73 194 ARG A C 1
ATOM 1545 O O . ARG A 1 194 ? 17.162 14.524 -34.582 1.00 28.73 194 ARG A O 1
ATOM 1552 N N . SER A 1 195 ? 16.364 13.424 -36.378 1.00 25.02 195 SER A N 1
ATOM 1553 C CA . SER A 1 195 ? 17.656 13.072 -36.960 1.00 25.02 195 SER A CA 1
ATOM 1554 C C . SER A 1 195 ? 18.272 14.343 -37.547 1.00 25.02 195 SER A C 1
ATOM 1556 O O . SER A 1 195 ? 17.656 15.016 -38.378 1.00 25.02 195 SER A O 1
ATOM 1558 N N . VAL A 1 196 ? 19.465 14.691 -37.071 1.00 31.80 196 VAL A N 1
ATOM 1559 C CA . VAL A 1 196 ? 20.407 15.514 -37.831 1.00 31.80 196 VAL A CA 1
ATOM 1560 C C . VAL A 1 196 ? 21.244 14.542 -38.662 1.00 31.80 196 VAL A C 1
ATOM 1562 O O . VAL A 1 196 ? 21.561 13.449 -38.192 1.00 31.80 196 VAL A O 1
ATOM 1565 N N . ARG A 1 197 ? 21.447 14.927 -39.923 1.00 40.94 197 ARG A N 1
ATOM 1566 C CA . ARG A 1 197 ? 22.122 14.174 -40.986 1.00 40.94 197 ARG A CA 1
ATOM 1567 C C . ARG A 1 197 ? 23.598 13.947 -40.701 1.00 40.94 197 ARG A C 1
ATOM 1569 O O . ARG A 1 197 ? 24.189 14.824 -40.034 1.00 40.94 197 ARG A O 1
#

Organism: Zizania palustris (NCBI:txid103762)

pLDDT: mean 75.29, std 22.75, range [23.88, 95.75]

Radius of gyration: 20.92 Å; chains: 1; bounding box: 67×39×74 Å

Secondary structure (DSSP, 8-state):
---------------SS---GGG-EEEE-TTS-EEEEEPPTT--S-EEEEEGGGS--SBPPTT-EEEEETTT--EE-EEEESSSS--SEEEEEEEE-TTS--EEEEEETTTEEEEEEEEB-SSSBTT-GGGGT-SSEEEEEEESSSEEEEEEEES-GGG-----S---TTTT-S-B--S--SSTTSSS-SS--PPP-

Foldseek 3Di:
DDDDDPPDDPDDDDFQDDADPVAWDFDQDPQRKTFIWGDDVPDDDTDTRDICLLPAEQFATAVRKAFAQLVVRDGGKYFAACAPPGSPGHQWIWGQPHVPQQWIFIGGNVPDTPDIQAHDPPADRPNCCVSNVDQQKGWDADDDNGTGMTHMHGNDPVPPDPPPDDDDPVNVDRRGRHPDPPPPPPDPDDDDDDDDD

Sequence (197 aa):
MKGDRYKKLIWSSNSTRPCDDEAAAAVLLESGNLVLRCQEVGSSPAVICWQSFDHPTDTLLPGGWVGLNKRTGEYQALRSRRTATDPSTGLYASRVDPYGSGQYVLLWNDTTVYHYISAWNGKYFVSIPGMGIQERYTFTYVNNDEEESYSFHVADPSAVRLEDSDEPAWADHPVRMVPRLRAVQRLLFVRGFRSVR